Protein AF-0000000079913512 (afdb_homodimer)

Structure (mmCIF, N/CA/C/O backbone):
data_AF-0000000079913512-model_v1
#
loop_
_entity.id
_entity.type
_entity.pdbx_description
1 polymer '2Fe-2S ferredoxin-type domain-containing protein'
#
loop_
_atom_site.group_PDB
_atom_site.id
_atom_site.type_symbol
_atom_site.label_atom_id
_atom_site.label_alt_id
_atom_site.label_comp_id
_atom_site.label_asym_id
_atom_site.label_entity_id
_atom_site.label_seq_id
_atom_site.pdbx_PDB_ins_code
_atom_site.Cartn_x
_atom_site.Cartn_y
_atom_site.Cartn_z
_atom_site.occupancy
_atom_site.B_iso_or_equiv
_atom_site.auth_seq_id
_atom_site.auth_comp_id
_atom_site.auth_asym_id
_atom_site.auth_atom_id
_atom_site.pdbx_PDB_model_num
ATOM 1 N N . MET A 1 1 ? -8.406 -30.031 -32.188 1 28.81 1 MET A N 1
ATOM 2 C CA . MET A 1 1 ? -7.531 -30.141 -31.016 1 28.81 1 MET A CA 1
ATOM 3 C C . MET A 1 1 ? -7.98 -29.188 -29.906 1 28.81 1 MET A C 1
ATOM 5 O O . MET A 1 1 ? -8.25 -28.016 -30.156 1 28.81 1 MET A O 1
ATOM 9 N N . GLN A 1 2 ? -8.734 -29.469 -28.766 1 32.06 2 GLN A N 1
ATOM 10 C CA . GLN A 1 2 ? -9.141 -28.516 -27.75 1 32.06 2 GLN A CA 1
ATOM 11 C C . GLN A 1 2 ? -7.992 -27.562 -27.406 1 32.06 2 GLN A C 1
ATOM 13 O O . GLN A 1 2 ? -6.82 -27.938 -27.516 1 32.06 2 GLN A O 1
ATOM 18 N N . GLN A 1 3 ? -7.91 -26.297 -27.703 1 36.06 3 GLN A N 1
ATOM 19 C CA . GLN A 1 3 ? -6.727 -25.484 -27.438 1 36.06 3 GLN A CA 1
ATOM 20 C C . GLN A 1 3 ? -6.051 -25.875 -26.141 1 36.06 3 GLN A C 1
ATOM 22 O O . GLN A 1 3 ? -6.727 -26.094 -25.125 1 36.06 3 GLN A O 1
ATOM 27 N N . PRO A 1 4 ? -5.004 -26.625 -25.984 1 42.75 4 PRO A N 1
ATOM 28 C CA . PRO A 1 4 ? -4.531 -27.156 -24.703 1 42.75 4 PRO A CA 1
ATOM 29 C C . PRO A 1 4 ? -4.848 -26.219 -23.531 1 42.75 4 PRO A C 1
ATOM 31 O O . PRO A 1 4 ? -4.477 -25.047 -23.562 1 42.75 4 PRO A O 1
ATOM 34 N N . GLY A 1 5 ? -6.098 -25.781 -23.125 1 44.5 5 GLY A N 1
ATOM 35 C CA . GLY A 1 5 ? -6.617 -24.797 -22.188 1 44.5 5 GLY A CA 1
ATOM 36 C C . GLY A 1 5 ? -5.629 -24.438 -21.094 1 44.5 5 GLY A C 1
ATOM 37 O O . GLY A 1 5 ? -5.367 -25.234 -20.188 1 44.5 5 GLY A O 1
ATOM 38 N N . GLY A 1 6 ? -4.395 -23.969 -21.281 1 55.06 6 GLY A N 1
ATOM 39 C CA . GLY A 1 6 ? -3.205 -23.703 -20.484 1 55.06 6 GLY A CA 1
ATOM 40 C C . GLY A 1 6 ? -3.518 -23.375 -19.031 1 55.06 6 GLY A C 1
ATOM 41 O O . GLY A 1 6 ? -4.613 -22.891 -18.719 1 55.06 6 GLY A O 1
ATOM 42 N N . ASP A 1 7 ? -3.168 -24.25 -17.875 1 79.81 7 ASP A N 1
ATOM 43 C CA . ASP A 1 7 ? -3.621 -24.453 -16.5 1 79.81 7 ASP A CA 1
ATOM 44 C C . ASP A 1 7 ? -3.57 -23.156 -15.703 1 79.81 7 ASP A C 1
ATOM 46 O O . ASP A 1 7 ? -2.572 -22.875 -15.039 1 79.81 7 ASP A O 1
ATOM 50 N N . ASN A 1 8 ? -4.395 -22.172 -16.125 1 94.38 8 ASN A N 1
ATOM 51 C CA . ASN A 1 8 ? -4.543 -21 -15.289 1 94.38 8 ASN A CA 1
ATOM 52 C C . ASN A 1 8 ? -5.16 -21.344 -13.938 1 94.38 8 ASN A C 1
ATOM 54 O O . ASN A 1 8 ? -5.867 -22.344 -13.812 1 94.38 8 ASN A O 1
ATOM 58 N N . VAL A 1 9 ? -4.742 -20.578 -13.031 1 98 9 VAL A N 1
ATOM 59 C CA . VAL A 1 9 ? -5.328 -20.734 -11.695 1 98 9 VAL A CA 1
ATOM 60 C C . VAL A 1 9 ? -6.109 -19.469 -11.336 1 98 9 VAL A C 1
ATOM 62 O O . VAL A 1 9 ? -5.902 -18.406 -11.93 1 98 9 VAL A O 1
ATOM 65 N N . THR A 1 10 ? -7.02 -19.641 -10.453 1 98.62 10 THR A N 1
ATOM 66 C CA . THR A 1 10 ? -7.879 -18.531 -10.039 1 98.62 10 THR A CA 1
ATOM 67 C C . THR A 1 10 ? -7.418 -17.969 -8.703 1 98.62 10 THR A C 1
ATOM 69 O O . THR A 1 10 ? -7.164 -18.719 -7.758 1 98.62 10 THR A O 1
ATOM 72 N N . VAL A 1 11 ? -7.277 -16.672 -8.68 1 98.75 11 VAL A N 1
ATOM 73 C CA . VAL A 1 11 ? -7.004 -15.969 -7.434 1 98.75 11 VAL A CA 1
ATOM 74 C C . VAL A 1 11 ? -8.156 -15.023 -7.105 1 98.75 11 VAL A C 1
ATOM 76 O O . VAL A 1 11 ? -8.477 -14.125 -7.891 1 98.75 11 VAL A O 1
ATOM 79 N N . THR A 1 12 ? -8.812 -15.242 -5.977 1 98.81 12 THR A N 1
ATOM 80 C CA . THR A 1 12 ? -9.867 -14.359 -5.492 1 98.81 12 THR A CA 1
ATOM 81 C C . THR A 1 12 ? -9.312 -13.359 -4.48 1 98.81 12 THR A C 1
ATOM 83 O O . THR A 1 12 ? -8.711 -13.75 -3.477 1 98.81 12 THR A O 1
ATOM 86 N N . VAL A 1 13 ? -9.547 -12.102 -4.789 1 98 13 VAL A N 1
ATOM 87 C CA . VAL A 1 13 ? -9.016 -11.039 -3.949 1 98 13 VAL A CA 1
ATOM 88 C C . VAL A 1 13 ? -10.133 -10.438 -3.102 1 98 13 VAL A C 1
ATOM 90 O O . VAL A 1 13 ? -11.062 -9.828 -3.631 1 98 13 VAL A O 1
ATOM 93 N N . GLN A 1 14 ? -9.984 -10.602 -1.857 1 95.44 14 GLN A N 1
ATOM 94 C CA . GLN A 1 14 ? -10.906 -10.047 -0.875 1 95.44 14 GLN A CA 1
ATOM 95 C C . GLN A 1 14 ? -10.398 -8.719 -0.33 1 95.44 14 GLN A C 1
ATOM 97 O O . GLN A 1 14 ? -9.188 -8.469 -0.325 1 95.44 14 GLN A O 1
ATOM 102 N N . PRO A 1 15 ? -11.273 -7.762 0.074 1 92.75 15 PRO A N 1
ATOM 103 C CA . PRO A 1 15 ? -12.695 -7.988 0.344 1 92.75 15 PRO A CA 1
ATOM 104 C C . PRO A 1 15 ? -13.578 -7.719 -0.874 1 92.75 15 PRO A C 1
ATOM 106 O O . PRO A 1 15 ? -14.766 -8.031 -0.856 1 92.75 15 PRO A O 1
ATOM 109 N N . LYS A 1 16 ? -13.047 -7.262 -1.978 1 95.06 16 LYS A N 1
ATOM 110 C CA . LYS A 1 16 ? -13.891 -6.793 -3.07 1 95.06 16 LYS A CA 1
ATOM 111 C C . LYS A 1 16 ? -14.344 -7.953 -3.951 1 95.06 16 LYS A C 1
ATOM 113 O O . LYS A 1 16 ? -15.164 -7.77 -4.855 1 95.06 16 LYS A O 1
ATOM 118 N N . GLY A 1 17 ? -13.773 -9.086 -3.758 1 97.81 17 GLY A N 1
ATOM 119 C CA . GLY A 1 17 ? -14.18 -10.258 -4.516 1 97.81 17 GLY A CA 1
ATOM 120 C C . GLY A 1 17 ? -13.703 -10.234 -5.953 1 97.81 17 GLY A C 1
ATOM 121 O O . GLY A 1 17 ? -14.359 -10.781 -6.84 1 97.81 17 GLY A O 1
ATOM 122 N N . ILE A 1 18 ? -12.617 -9.586 -6.203 1 98.19 18 ILE A N 1
ATOM 123 C CA . ILE A 1 18 ? -12.047 -9.523 -7.543 1 98.19 18 ILE A CA 1
ATOM 124 C C . ILE A 1 18 ? -11.414 -10.875 -7.895 1 98.19 18 ILE A C 1
ATOM 126 O O . ILE A 1 18 ? -10.711 -11.469 -7.078 1 98.19 18 ILE A O 1
ATOM 130 N N . VAL A 1 19 ? -11.711 -11.352 -9.109 1 98.62 19 VAL A N 1
ATOM 131 C CA . VAL A 1 19 ? -11.188 -12.641 -9.555 1 98.62 19 VAL A CA 1
ATOM 132 C C . VAL A 1 19 ? -10.164 -12.43 -10.664 1 98.62 19 VAL A C 1
ATOM 134 O O . VAL A 1 19 ? -10.438 -11.719 -11.633 1 98.62 19 VAL A O 1
ATOM 137 N N . LEU A 1 20 ? -9.039 -13.039 -10.484 1 98.62 20 LEU A N 1
ATOM 138 C CA . LEU A 1 20 ? -7.961 -12.984 -11.461 1 98.62 20 LEU A CA 1
ATOM 139 C C . LEU A 1 20 ? -7.691 -14.359 -12.055 1 98.62 20 LEU A C 1
ATOM 141 O O . LEU A 1 20 ? -7.719 -15.367 -11.344 1 98.62 20 LEU A O 1
ATOM 145 N N . ASP A 1 21 ? -7.465 -14.375 -13.328 1 98.5 21 ASP A N 1
ATOM 146 C CA . ASP A 1 21 ? -6.91 -15.531 -14.023 1 98.5 21 ASP A CA 1
ATOM 147 C C . ASP A 1 21 ? -5.395 -15.406 -14.164 1 98.5 21 ASP A C 1
ATOM 149 O O . ASP A 1 21 ? -4.898 -14.477 -14.797 1 98.5 21 ASP A O 1
ATOM 153 N N . VAL A 1 22 ? -4.73 -16.375 -13.531 1 98.44 22 VAL A N 1
ATOM 154 C CA . VAL A 1 22 ? -3.277 -16.281 -13.484 1 98.44 22 VAL A CA 1
ATOM 155 C C . VAL A 1 22 ? -2.658 -17.438 -14.258 1 98.44 22 VAL A C 1
ATOM 157 O O . VAL A 1 22 ? -2.928 -18.609 -13.961 1 98.44 22 VAL A O 1
ATOM 160 N N . ALA A 1 23 ? -1.833 -17.156 -15.281 1 97.75 23 ALA A N 1
ATOM 161 C CA . ALA A 1 23 ? -1.157 -18.188 -16.062 1 97.75 23 ALA A CA 1
ATOM 162 C C . ALA A 1 23 ? -0.016 -18.828 -15.273 1 97.75 23 ALA A C 1
ATOM 164 O O . ALA A 1 23 ? 0.543 -18.203 -14.375 1 97.75 23 ALA A O 1
ATOM 165 N N . ARG A 1 24 ? 0.284 -20.047 -15.57 1 94.88 24 ARG A N 1
ATOM 166 C CA . ARG A 1 24 ? 1.433 -20.688 -14.945 1 94.88 24 ARG A CA 1
ATOM 167 C C . ARG A 1 24 ? 2.693 -19.844 -15.109 1 94.88 24 ARG A C 1
ATOM 169 O O . ARG A 1 24 ? 2.977 -19.359 -16.203 1 94.88 24 ARG A O 1
ATOM 176 N N . GLY A 1 25 ? 3.404 -19.609 -14.008 1 95.94 25 GLY A N 1
ATOM 177 C CA . GLY A 1 25 ? 4.641 -18.844 -14.055 1 95.94 25 GLY A CA 1
ATOM 178 C C . GLY A 1 25 ? 4.43 -17.359 -13.852 1 95.94 25 GLY A C 1
ATOM 179 O O . GLY A 1 25 ? 5.375 -16.625 -13.555 1 95.94 25 GLY A O 1
ATOM 180 N N . GLN A 1 26 ? 3.23 -16.859 -14.039 1 97.5 26 GLN A N 1
ATOM 181 C CA . GLN A 1 26 ? 2.865 -15.461 -13.875 1 97.5 26 GLN A CA 1
ATOM 182 C C . GLN A 1 26 ? 2.658 -15.109 -12.406 1 97.5 26 GLN A C 1
ATOM 184 O O . GLN A 1 26 ? 2.125 -15.922 -11.641 1 97.5 26 GLN A O 1
ATOM 189 N N . SER A 1 27 ? 3.107 -13.922 -11.977 1 98.62 27 SER A N 1
ATOM 190 C CA . SER A 1 27 ? 2.814 -13.5 -10.609 1 98.62 27 SER A CA 1
ATOM 191 C C . SER A 1 27 ? 1.388 -12.977 -10.492 1 98.62 27 SER A C 1
ATOM 193 O O . SER A 1 27 ? 0.767 -12.609 -11.492 1 98.62 27 SER A O 1
ATOM 195 N N . VAL A 1 28 ? 0.932 -12.945 -9.297 1 98.81 28 VAL A N 1
ATOM 196 C CA . VAL A 1 28 ? -0.393 -12.398 -9.023 1 98.81 28 VAL A CA 1
ATOM 197 C C . VAL A 1 28 ? -0.458 -10.945 -9.5 1 98.81 28 VAL A C 1
ATOM 199 O O . VAL A 1 28 ? -1.436 -10.531 -10.125 1 98.81 28 VAL A O 1
ATOM 202 N N . TYR A 1 29 ? 0.606 -10.18 -9.273 1 98.81 29 TYR A N 1
ATOM 203 C CA . TYR A 1 29 ? 0.649 -8.773 -9.672 1 98.81 29 TYR A CA 1
ATOM 204 C C . TYR A 1 29 ? 0.603 -8.641 -11.195 1 98.81 29 TYR A C 1
ATOM 206 O O . TYR A 1 29 ? -0.161 -7.836 -11.727 1 98.81 29 TYR A O 1
ATOM 214 N N . GLU A 1 30 ? 1.396 -9.422 -11.914 1 98.5 30 GLU A N 1
ATOM 215 C CA . GLU A 1 30 ? 1.407 -9.375 -13.367 1 98.5 30 GLU A CA 1
ATOM 216 C C . GLU A 1 30 ? 0.022 -9.664 -13.945 1 98.5 30 GLU A C 1
ATOM 218 O O . GLU A 1 30 ? -0.413 -9.008 -14.891 1 98.5 30 GLU A O 1
ATOM 223 N N . ALA A 1 31 ? -0.616 -10.641 -13.391 1 98.56 31 ALA A N 1
ATOM 224 C CA . ALA A 1 31 ? -1.968 -10.977 -13.828 1 98.56 31 ALA A CA 1
ATOM 225 C C . ALA A 1 31 ? -2.924 -9.805 -13.602 1 98.56 31 ALA A C 1
ATOM 227 O O . ALA A 1 31 ? -3.752 -9.5 -14.469 1 98.56 31 ALA A O 1
ATOM 228 N N . ALA A 1 32 ? -2.812 -9.172 -12.422 1 98.62 32 ALA A N 1
ATOM 229 C CA . ALA A 1 32 ? -3.656 -8.016 -12.125 1 98.62 32 ALA A CA 1
ATOM 230 C C . ALA A 1 32 ? -3.475 -6.922 -13.172 1 98.62 32 ALA A C 1
ATOM 232 O O . ALA A 1 32 ? -4.453 -6.402 -13.719 1 98.62 32 ALA A O 1
ATOM 233 N N . VAL A 1 33 ? -2.254 -6.633 -13.469 1 97.88 33 VAL A N 1
ATOM 234 C CA . VAL A 1 33 ? -1.94 -5.582 -14.438 1 97.88 33 VAL A CA 1
ATOM 235 C C . VAL A 1 33 ? -2.525 -5.941 -15.797 1 97.88 33 VAL A C 1
ATOM 237 O O . VAL A 1 33 ? -3.184 -5.113 -16.438 1 97.88 33 VAL A O 1
ATOM 240 N N . GLU A 1 34 ? -2.365 -7.141 -16.203 1 97.62 34 GLU A N 1
ATOM 241 C CA . GLU A 1 34 ? -2.836 -7.598 -17.516 1 97.62 34 GLU A CA 1
ATOM 242 C C . GLU A 1 34 ? -4.359 -7.547 -17.594 1 97.62 34 GLU A C 1
ATOM 244 O O . GLU A 1 34 ? -4.918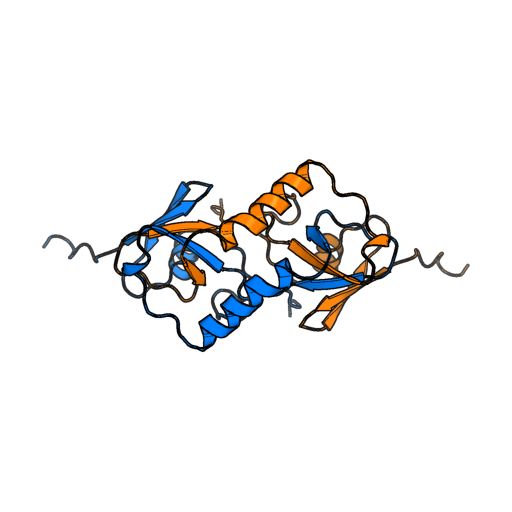 -7.398 -18.688 1 97.62 34 GLU A O 1
ATOM 249 N N . GLN A 1 35 ? -4.973 -7.676 -16.5 1 98.06 35 GLN A N 1
ATOM 250 C CA . GLN A 1 35 ? -6.43 -7.75 -16.484 1 98.06 35 GLN A CA 1
ATOM 251 C C . GLN A 1 35 ? -7.043 -6.438 -16.016 1 98.06 35 GLN A C 1
ATOM 253 O O . GLN A 1 35 ? -8.203 -6.41 -15.586 1 98.06 35 GLN A O 1
ATOM 258 N N . SER A 1 36 ? -6.309 -5.375 -15.961 1 97.81 36 SER A N 1
ATOM 259 C CA . SER A 1 36 ? -6.754 -4.02 -15.656 1 97.81 36 SER A CA 1
ATOM 260 C C . SER A 1 36 ? -7.254 -3.918 -14.219 1 97.81 36 SER A C 1
ATOM 262 O O . SER A 1 36 ? -8.312 -3.336 -13.961 1 97.81 36 SER A O 1
ATOM 264 N N . VAL A 1 37 ? -6.574 -4.555 -13.344 1 98.19 37 VAL A N 1
ATOM 265 C CA . VAL A 1 37 ? -6.785 -4.449 -11.906 1 98.19 37 VAL A CA 1
ATOM 266 C C . VAL A 1 37 ? -5.617 -3.709 -11.266 1 98.19 37 VAL A C 1
ATOM 268 O O . VAL A 1 37 ? -4.457 -4.102 -11.43 1 98.19 37 VAL A O 1
ATOM 271 N N . ARG A 1 38 ? -5.918 -2.58 -10.57 1 97.12 38 ARG A N 1
ATOM 272 C CA . ARG A 1 38 ? -4.891 -1.789 -9.906 1 97.12 38 ARG A CA 1
ATOM 273 C C . ARG A 1 38 ? -4.551 -2.371 -8.539 1 97.12 38 ARG A C 1
ATOM 275 O O . ARG A 1 38 ? -5.445 -2.664 -7.742 1 97.12 38 ARG A O 1
ATOM 282 N N . TRP A 1 39 ? -3.346 -2.633 -8.336 1 97.25 39 TRP A N 1
ATOM 283 C CA . TRP A 1 39 ? -2.77 -3.084 -7.07 1 97.25 39 TRP A CA 1
ATOM 284 C C . TRP A 1 39 ? -1.912 -1.992 -6.441 1 97.25 39 TRP A C 1
ATOM 286 O O . TRP A 1 39 ? -1.175 -1.292 -7.141 1 97.25 39 TRP A O 1
ATOM 296 N N . PRO A 1 40 ? -2.105 -1.61 -5.203 1 95.88 40 PRO A N 1
ATOM 297 C CA . PRO A 1 40 ? -1.272 -0.562 -4.609 1 95.88 40 PRO A CA 1
ATOM 298 C C . PRO A 1 40 ? 0.218 -0.89 -4.668 1 95.88 40 PRO A C 1
ATOM 300 O O . PRO A 1 40 ? 0.677 -1.816 -3.994 1 95.88 40 PRO A O 1
ATOM 303 N N . THR A 1 41 ? 0.961 -0.214 -5.523 1 95.44 41 THR A N 1
ATOM 304 C CA . THR A 1 41 ? 2.404 -0.342 -5.691 1 95.44 41 THR A CA 1
ATOM 305 C C . THR A 1 41 ? 3.008 0.964 -6.203 1 95.44 41 THR A C 1
ATOM 307 O O . THR A 1 41 ? 2.289 1.834 -6.695 1 95.44 41 THR A O 1
ATOM 310 N N . THR A 1 42 ? 4.293 1.098 -5.934 1 95.88 42 THR A N 1
ATOM 311 C CA . THR A 1 42 ? 5.008 2.213 -6.547 1 95.88 42 THR A CA 1
ATOM 312 C C . THR A 1 42 ? 6.199 1.711 -7.359 1 95.88 42 THR A C 1
ATOM 314 O O . THR A 1 42 ? 6.781 2.463 -8.141 1 95.88 42 THR A O 1
ATOM 317 N N . CYS A 1 43 ? 6.512 0.407 -7.344 1 95.56 43 CYS A N 1
ATOM 318 C CA . CYS A 1 43 ? 7.695 -0.095 -8.031 1 95.56 43 CYS A CA 1
ATOM 319 C C . CYS A 1 43 ? 7.309 -0.871 -9.289 1 95.56 43 CYS A C 1
ATOM 321 O O . CYS A 1 43 ? 8.18 -1.319 -10.039 1 95.56 43 CYS A O 1
ATOM 323 N N . GLU A 1 44 ? 6.023 -1.135 -9.422 1 93.94 44 GLU A N 1
ATOM 324 C CA . GLU A 1 44 ? 5.465 -1.783 -10.609 1 93.94 44 GLU A CA 1
ATOM 325 C C . GLU A 1 44 ? 5.988 -3.209 -10.75 1 93.94 44 GLU A C 1
ATOM 327 O O . GLU A 1 44 ? 6.375 -3.627 -11.844 1 93.94 44 GLU A O 1
ATOM 332 N N . GLY A 1 45 ? 6.152 -3.859 -9.648 1 95.06 45 GLY A N 1
ATOM 333 C CA . GLY A 1 45 ? 6.43 -5.285 -9.664 1 95.06 45 GLY A CA 1
ATOM 334 C C . GLY A 1 45 ? 7.91 -5.605 -9.531 1 95.06 45 GLY A C 1
ATOM 335 O O . GLY A 1 45 ? 8.312 -6.762 -9.68 1 95.06 45 GLY A O 1
ATOM 336 N N . MET A 1 46 ? 8.727 -4.645 -9.211 1 94.06 46 MET A N 1
ATOM 337 C CA . MET A 1 46 ? 10.172 -4.848 -9.141 1 94.06 46 MET A CA 1
ATOM 338 C C . MET A 1 46 ? 10.57 -5.441 -7.797 1 94.06 46 MET A C 1
ATOM 340 O O . MET A 1 46 ? 11.742 -5.77 -7.582 1 94.06 46 MET A O 1
ATOM 344 N N . GLY A 1 47 ? 9.648 -5.535 -6.863 1 93.88 47 GLY A N 1
ATOM 345 C CA . GLY A 1 47 ? 9.906 -6.195 -5.594 1 93.88 47 GLY A CA 1
ATOM 346 C C . GLY A 1 47 ? 10.594 -5.297 -4.582 1 93.88 47 GLY A C 1
ATOM 347 O O . GLY A 1 47 ? 11.133 -5.777 -3.586 1 93.88 47 GLY A O 1
ATOM 348 N N . THR A 1 48 ? 10.516 -3.945 -4.773 1 92.44 48 THR A N 1
ATOM 349 C CA . THR A 1 48 ? 11.32 -3.068 -3.932 1 92.44 48 THR A CA 1
ATOM 350 C C . THR A 1 48 ? 10.43 -2.229 -3.018 1 92.44 48 THR A C 1
ATOM 352 O O . THR A 1 48 ? 10.891 -1.728 -1.988 1 92.44 48 THR A O 1
ATOM 355 N N . CYS A 1 49 ? 9.156 -2.025 -3.32 1 94 49 CYS A N 1
ATOM 356 C CA . CYS A 1 49 ? 8.336 -1.131 -2.516 1 94 49 CYS A CA 1
ATOM 357 C C . CYS A 1 49 ? 7.633 -1.893 -1.396 1 94 49 CYS A C 1
ATOM 359 O O . CYS A 1 49 ? 7.223 -1.299 -0.4 1 94 49 CYS A O 1
ATOM 361 N N . HIS A 1 50 ? 7.316 -3.207 -1.584 1 91.75 50 HIS A N 1
ATOM 362 C CA . HIS A 1 50 ? 6.734 -4.141 -0.625 1 91.75 50 HIS A CA 1
ATOM 363 C C . HIS A 1 50 ? 5.285 -3.777 -0.313 1 91.75 50 HIS A C 1
ATOM 365 O O . HIS A 1 50 ? 4.73 -4.23 0.69 1 91.75 50 HIS A O 1
ATOM 371 N N . MET A 1 51 ? 4.676 -2.996 -1.2 1 93 51 MET A N 1
ATOM 372 C CA . MET A 1 51 ? 3.324 -2.52 -0.917 1 93 51 MET A CA 1
ATOM 373 C C . MET A 1 51 ? 2.283 -3.393 -1.607 1 93 51 MET A C 1
ATOM 375 O O . MET A 1 51 ? 1.084 -3.252 -1.356 1 93 51 MET A O 1
ATOM 379 N N . CYS A 1 52 ? 2.736 -4.348 -2.354 1 95.69 52 CYS A N 1
ATOM 380 C CA . CYS A 1 52 ? 1.805 -5.27 -2.994 1 95.69 52 CYS A CA 1
ATOM 381 C C . CYS A 1 52 ? 1.501 -6.453 -2.088 1 95.69 52 CYS A C 1
ATOM 383 O O . CYS A 1 52 ? 0.952 -7.461 -2.539 1 95.69 52 CYS A O 1
ATOM 385 N N . PHE A 1 53 ? 1.889 -6.316 -0.814 1 93.62 53 PHE A N 1
ATOM 386 C CA . PHE A 1 53 ? 1.678 -7.43 0.104 1 93.62 53 PHE A CA 1
ATOM 387 C C . PHE A 1 53 ? 0.21 -7.84 0.131 1 93.62 53 PHE A C 1
ATOM 389 O O . PHE A 1 53 ? -0.675 -7.008 -0.089 1 93.62 53 PHE A O 1
ATOM 396 N N . MET A 1 54 ? 0.01 -9.117 0.381 1 94.62 54 MET A N 1
ATOM 397 C CA . MET A 1 54 ? -1.312 -9.711 0.549 1 94.62 54 MET A CA 1
ATOM 398 C C . MET A 1 54 ? -1.268 -10.859 1.547 1 94.62 54 MET A C 1
ATOM 400 O O . MET A 1 54 ? -0.199 -11.414 1.818 1 94.62 54 MET A O 1
ATOM 404 N N . SER A 1 55 ? -2.393 -11.141 2.111 1 94.94 55 SER A N 1
ATOM 405 C CA . SER A 1 55 ? -2.545 -12.297 2.984 1 94.94 55 SER A CA 1
ATOM 406 C C . SER A 1 55 ? -3.258 -13.438 2.266 1 94.94 55 SER A C 1
ATOM 408 O O . SER A 1 55 ? -4.418 -13.305 1.875 1 94.94 55 SER A O 1
ATOM 410 N N . VAL A 1 56 ? -2.541 -14.562 2.107 1 97.19 56 VAL A N 1
ATOM 411 C CA . VAL A 1 56 ? -3.143 -15.75 1.501 1 97.19 56 VAL A CA 1
ATOM 412 C C . VAL A 1 56 ? -3.906 -16.531 2.559 1 97.19 56 VAL A C 1
ATOM 414 O O . VAL A 1 56 ? -3.305 -17.125 3.463 1 97.19 56 VAL A O 1
ATOM 417 N N . ILE A 1 57 ? -5.211 -16.578 2.41 1 96.88 57 ILE A N 1
ATOM 418 C CA . ILE A 1 57 ? -6.016 -17.188 3.465 1 96.88 57 ILE A CA 1
ATOM 419 C C . ILE A 1 57 ? -6.473 -18.578 3.029 1 96.88 57 ILE A C 1
ATOM 421 O O . ILE A 1 57 ? -6.902 -19.375 3.857 1 96.88 57 ILE A O 1
ATOM 425 N N . GLU A 1 58 ? -6.469 -18.906 1.741 1 97.69 58 GLU A N 1
ATOM 426 C CA . GLU A 1 58 ? -6.676 -20.25 1.198 1 97.69 58 GLU A CA 1
ATOM 427 C C . GLU A 1 58 ? -5.691 -20.547 0.069 1 97.69 58 GLU A C 1
ATOM 429 O O . GLU A 1 58 ? -5.418 -19.672 -0.764 1 97.69 58 GLU A O 1
ATOM 434 N N . GLY A 1 59 ? -5.062 -21.719 0.064 1 98 59 GLY A N 1
ATOM 435 C CA . GLY A 1 59 ? -4.273 -22.188 -1.063 1 98 59 GLY A CA 1
ATOM 436 C C . GLY A 1 59 ? -2.795 -21.875 -0.931 1 98 59 GLY A C 1
ATOM 437 O O . GLY A 1 59 ? -2.064 -21.859 -1.924 1 98 59 GLY A O 1
ATOM 438 N N . ALA A 1 60 ? -2.342 -21.516 0.278 1 97.06 60 ALA A N 1
ATOM 439 C CA . ALA A 1 60 ? -0.943 -21.156 0.492 1 97.06 60 ALA A CA 1
ATOM 440 C C . ALA A 1 60 ? -0.012 -22.281 0.031 1 97.06 60 ALA A C 1
ATOM 442 O O . ALA A 1 60 ? 1.131 -22.016 -0.356 1 97.06 60 ALA A O 1
ATOM 443 N N . GLU A 1 61 ? -0.509 -23.531 0.048 1 97.38 61 GLU A N 1
ATOM 444 C CA . GLU A 1 61 ? 0.288 -24.688 -0.369 1 97.38 61 GLU A CA 1
ATOM 445 C C . GLU A 1 61 ? 0.562 -24.656 -1.87 1 97.38 61 GLU A C 1
ATOM 447 O O . GLU A 1 61 ? 1.419 -25.375 -2.367 1 97.38 61 GLU A O 1
ATOM 452 N N . HIS A 1 62 ? -0.118 -23.781 -2.654 1 97.88 62 HIS A N 1
ATOM 453 C CA . HIS A 1 62 ? 0.008 -23.719 -4.105 1 97.88 62 HIS A CA 1
ATOM 454 C C . HIS A 1 62 ? 1.03 -22.672 -4.523 1 97.88 62 HIS A C 1
ATOM 456 O O . HIS A 1 62 ? 1.243 -22.453 -5.719 1 97.88 62 HIS A O 1
ATOM 462 N N . LEU A 1 63 ? 1.726 -22.062 -3.549 1 97.62 63 LEU A N 1
ATOM 463 C CA . LEU A 1 63 ? 2.629 -20.953 -3.854 1 97.62 63 LEU A CA 1
ATOM 464 C C . LEU A 1 63 ? 4.066 -21.453 -3.977 1 97.62 63 LEU A C 1
ATOM 466 O O . LEU A 1 63 ? 4.449 -22.438 -3.336 1 97.62 63 LEU A O 1
ATOM 470 N N . ASN A 1 64 ? 4.797 -20.734 -4.836 1 97.75 64 ASN A N 1
ATOM 471 C CA . ASN A 1 64 ? 6.246 -20.891 -4.824 1 97.75 64 ASN A CA 1
ATOM 472 C C . ASN A 1 64 ? 6.844 -20.484 -3.48 1 97.75 64 ASN A C 1
ATOM 474 O O . ASN A 1 64 ? 6.191 -19.812 -2.686 1 97.75 64 ASN A O 1
ATOM 478 N N . SER A 1 65 ? 8.07 -20.891 -3.225 1 97 65 SER A N 1
ATOM 479 C CA . SER A 1 65 ? 8.75 -20.594 -1.971 1 97 65 SER A CA 1
ATOM 480 C C . SER A 1 65 ? 9.07 -19.109 -1.862 1 97 65 SER A C 1
ATOM 482 O O . SER A 1 65 ? 9.266 -18.422 -2.877 1 97 65 SER A O 1
ATOM 484 N N . VAL A 1 66 ? 9.125 -18.656 -0.608 1 96.31 66 VAL A N 1
ATOM 485 C CA . VAL A 1 66 ? 9.562 -17.281 -0.344 1 96.31 66 VAL A CA 1
ATOM 486 C C . VAL A 1 66 ? 11.07 -17.172 -0.531 1 96.31 66 VAL A C 1
ATOM 488 O O . VAL A 1 66 ? 11.836 -17.844 0.157 1 96.31 66 VAL A O 1
ATOM 491 N N . GLU A 1 67 ? 11.492 -16.344 -1.467 1 96.12 67 GLU A N 1
ATOM 492 C CA . GLU A 1 67 ? 12.914 -16.094 -1.668 1 96.12 67 GLU A CA 1
ATOM 493 C C . GLU A 1 67 ? 13.453 -15.117 -0.63 1 96.12 67 GLU A C 1
ATOM 495 O O . GLU A 1 67 ? 12.688 -14.359 -0.027 1 96.12 67 GLU A O 1
ATOM 500 N N . PRO A 1 68 ? 14.805 -15.078 -0.358 1 94.88 68 PRO A N 1
ATOM 501 C CA . PRO A 1 68 ? 15.391 -14.219 0.672 1 94.88 68 PRO A CA 1
ATOM 502 C C . PRO A 1 68 ? 15.055 -12.742 0.475 1 94.88 68 PRO A C 1
ATOM 504 O O . PRO A 1 68 ? 14.766 -12.039 1.444 1 94.88 68 PRO A O 1
ATOM 507 N N . PHE A 1 69 ? 15.07 -12.305 -0.735 1 93.5 69 PHE A N 1
ATOM 508 C CA . PHE A 1 69 ? 14.758 -10.914 -1.038 1 93.5 69 PHE A CA 1
ATOM 509 C C . PHE A 1 69 ? 13.328 -10.586 -0.624 1 93.5 69 PHE A C 1
ATOM 511 O O . PHE A 1 69 ? 13.086 -9.547 -0.004 1 93.5 69 PHE A O 1
ATOM 518 N N . GLU A 1 70 ? 12.375 -11.43 -0.908 1 95.19 70 GLU A N 1
ATOM 519 C CA . GLU A 1 70 ? 10.992 -11.234 -0.494 1 95.19 70 GLU A CA 1
ATOM 520 C C . GLU A 1 70 ? 10.859 -11.289 1.025 1 95.19 70 GLU A C 1
ATOM 522 O O . GLU A 1 70 ? 10.125 -10.492 1.616 1 95.19 70 GLU A O 1
ATOM 527 N N . ALA A 1 71 ? 11.586 -12.203 1.694 1 93.69 71 ALA A N 1
ATOM 528 C CA . ALA A 1 71 ? 11.523 -12.352 3.146 1 93.69 71 ALA A CA 1
ATOM 529 C C . ALA A 1 71 ? 11.898 -11.047 3.848 1 93.69 71 ALA A C 1
ATOM 531 O O . ALA A 1 71 ? 11.234 -10.641 4.809 1 93.69 71 ALA A O 1
ATOM 532 N N . GLU A 1 72 ? 12.93 -10.445 3.359 1 88.81 72 GLU A N 1
ATOM 533 C CA . GLU A 1 72 ? 13.359 -9.164 3.92 1 88.81 72 GLU A CA 1
ATOM 534 C C . GLU A 1 72 ? 12.266 -8.109 3.775 1 88.81 72 GLU A C 1
ATOM 536 O O . GLU A 1 72 ? 11.992 -7.359 4.715 1 88.81 72 GLU A O 1
ATOM 541 N N . GLY A 1 73 ? 11.633 -8.047 2.646 1 88 73 GLY A N 1
ATOM 542 C CA . GLY A 1 73 ? 10.539 -7.113 2.4 1 88 73 GLY A CA 1
ATOM 543 C C . GLY A 1 73 ? 9.336 -7.352 3.289 1 88 73 GLY A C 1
ATOM 544 O O . GLY A 1 73 ? 8.742 -6.406 3.805 1 88 73 GLY A O 1
ATOM 545 N N . LEU A 1 74 ? 9.008 -8.609 3.51 1 89 74 LEU A N 1
ATOM 546 C CA . LEU A 1 74 ? 7.848 -8.961 4.324 1 89 74 LEU A CA 1
ATOM 547 C C . LEU A 1 74 ? 8.07 -8.57 5.781 1 89 74 LEU A C 1
ATOM 549 O O . LEU A 1 74 ? 7.129 -8.141 6.461 1 89 74 LEU A O 1
ATOM 553 N N . GLU A 1 75 ? 9.297 -8.664 6.27 1 86.12 75 GLU A N 1
ATOM 554 C CA . GLU A 1 75 ? 9.633 -8.234 7.625 1 86.12 75 GLU A CA 1
ATOM 555 C C . GLU A 1 75 ? 9.422 -6.734 7.797 1 86.12 75 GLU A C 1
ATOM 557 O O . GLU A 1 75 ? 8.953 -6.285 8.844 1 86.12 75 GLU A O 1
ATOM 562 N N . ALA A 1 76 ? 9.727 -6.055 6.789 1 81.69 76 ALA A N 1
ATOM 563 C CA . ALA A 1 76 ? 9.609 -4.598 6.828 1 81.69 76 ALA A CA 1
ATOM 564 C C . ALA A 1 76 ? 8.148 -4.16 6.852 1 81.69 76 ALA A C 1
ATOM 566 O O . ALA A 1 76 ? 7.812 -3.135 7.445 1 81.69 76 ALA A O 1
ATOM 567 N N . VAL A 1 77 ? 7.254 -4.828 6.195 1 80.12 77 VAL A N 1
ATOM 568 C CA . VAL A 1 77 ? 5.824 -4.539 6.172 1 80.12 77 VAL A CA 1
ATOM 569 C C . VAL A 1 77 ? 5.246 -4.695 7.574 1 80.12 77 VAL A C 1
ATOM 571 O O . VAL A 1 77 ? 4.441 -3.867 8.016 1 80.12 77 VAL A O 1
ATOM 574 N N . LEU A 1 78 ? 5.664 -5.594 8.352 1 74.06 78 LEU A N 1
ATOM 575 C CA . LEU A 1 78 ? 5.156 -5.918 9.68 1 74.06 78 LEU A CA 1
ATOM 576 C C . LEU A 1 78 ? 5.645 -4.906 10.711 1 74.06 78 LEU A C 1
ATOM 578 O O . LEU A 1 78 ? 4.906 -4.539 11.625 1 74.06 78 LEU A O 1
ATOM 582 N N . ASP A 1 79 ? 6.746 -4.305 10.586 1 70.94 79 ASP A N 1
ATOM 583 C CA . ASP A 1 79 ? 7.383 -3.451 11.578 1 70.94 79 ASP A CA 1
ATOM 584 C C . ASP A 1 79 ? 6.715 -2.08 11.641 1 70.94 79 ASP A C 1
ATOM 586 O O . ASP A 1 79 ? 6.379 -1.594 12.719 1 70.94 79 ASP A O 1
ATOM 590 N N . PRO A 1 80 ? 6.512 -1.415 10.57 1 61.97 80 PRO A N 1
ATOM 591 C CA . PRO A 1 80 ? 5.988 -0.049 10.625 1 61.97 80 PRO A CA 1
ATOM 592 C C . PRO A 1 80 ? 4.629 0.033 11.32 1 61.97 80 PRO A C 1
ATOM 594 O O . PRO A 1 80 ? 4.312 1.047 11.945 1 61.97 80 PRO A O 1
ATOM 597 N N . VAL A 1 81 ? 3.92 -1.053 11.234 1 64.12 81 VAL A N 1
ATOM 598 C CA . VAL A 1 81 ? 2.58 -1.04 11.812 1 64.12 81 VAL A CA 1
ATOM 599 C C . VAL A 1 81 ? 2.676 -1.07 13.336 1 64.12 81 VAL A C 1
ATOM 601 O O . VAL A 1 81 ? 1.796 -0.557 14.031 1 64.12 81 VAL A O 1
ATOM 604 N N . ASN A 1 82 ? 3.908 -1.357 13.664 1 68.81 82 ASN A N 1
ATOM 605 C CA . ASN A 1 82 ? 4 -1.56 15.109 1 68.81 82 ASN A CA 1
ATOM 606 C C . ASN A 1 82 ? 4.668 -0.374 15.797 1 68.81 82 ASN A C 1
ATOM 608 O O . ASN A 1 82 ? 4.641 -0.269 17.031 1 68.81 82 ASN A O 1
ATOM 612 N N . GLU A 1 83 ? 5.148 0.504 15 1 80 83 GLU A N 1
ATOM 613 C CA . GLU A 1 83 ? 5.855 1.617 15.625 1 80 83 GLU A CA 1
ATOM 614 C C . GLU A 1 83 ? 5.121 2.936 15.391 1 80 83 GLU A C 1
ATOM 616 O O . GLU A 1 83 ? 4.609 3.184 14.297 1 80 83 GLU A O 1
ATOM 621 N N . GLY A 1 84 ? 4.848 3.637 16.469 1 90.94 84 GLY A N 1
ATOM 622 C CA . GLY A 1 84 ? 4.316 4.984 16.328 1 90.94 84 GLY A CA 1
ATOM 623 C C . GLY A 1 84 ? 2.803 5.02 16.203 1 90.94 84 GLY A C 1
ATOM 624 O O . GLY A 1 84 ? 2.125 4.039 16.531 1 90.94 84 GLY A O 1
ATOM 625 N N . THR A 1 85 ? 2.293 6.188 15.852 1 93.38 85 THR A N 1
ATOM 626 C CA . THR A 1 85 ? 0.864 6.406 15.648 1 93.38 85 THR A CA 1
ATOM 627 C C . THR A 1 85 ? 0.484 6.176 14.188 1 93.38 85 THR A C 1
ATOM 629 O O . THR A 1 85 ? 1.031 6.816 13.289 1 93.38 85 THR A O 1
ATOM 632 N N . LEU A 1 86 ? -0.478 5.238 14.023 1 93.44 86 LEU A N 1
ATOM 633 C CA . LEU A 1 86 ? -0.916 4.918 12.672 1 93.44 86 LEU A CA 1
ATOM 634 C C . LEU A 1 86 ? -1.911 5.953 12.156 1 93.44 86 LEU A C 1
ATOM 636 O O . LEU A 1 86 ? -2.857 6.312 12.867 1 93.44 86 LEU A O 1
ATOM 640 N N . ARG A 1 87 ? -1.688 6.535 10.961 1 95.69 87 ARG A N 1
ATOM 641 C CA . ARG A 1 87 ? -2.555 7.496 10.289 1 95.69 87 ARG A CA 1
ATOM 642 C C . ARG A 1 87 ? -2.617 7.227 8.789 1 95.69 87 ARG A C 1
ATOM 644 O O . ARG A 1 87 ? -1.737 6.562 8.234 1 95.69 87 ARG A O 1
ATOM 651 N N . LEU A 1 88 ? -3.666 7.648 8.188 1 96.75 88 LEU A N 1
ATOM 652 C CA . LEU A 1 88 ? -3.711 7.73 6.734 1 96.75 88 LEU A CA 1
ATOM 653 C C . LEU A 1 88 ? -3.148 9.062 6.246 1 96.75 88 LEU A C 1
ATOM 655 O O . LEU A 1 88 ? -3.566 10.125 6.715 1 96.75 88 LEU A O 1
ATOM 659 N N . ALA A 1 89 ? -2.223 8.977 5.344 1 98.25 89 ALA A N 1
ATOM 660 C CA . ALA A 1 89 ? -1.576 10.188 4.832 1 98.25 89 ALA A CA 1
ATOM 661 C C . ALA A 1 89 ? -2.6 11.141 4.227 1 98.25 89 ALA A C 1
ATOM 663 O O . ALA A 1 89 ? -2.438 12.359 4.301 1 98.25 89 ALA A O 1
ATOM 664 N N . CYS A 1 90 ? -3.701 10.656 3.66 1 98.56 90 CYS A N 1
ATOM 665 C CA . CYS A 1 90 ? -4.695 11.484 2.988 1 98.56 90 CYS A CA 1
ATOM 666 C C . CYS A 1 90 ? -5.652 12.109 3.994 1 98.56 90 CYS A C 1
ATOM 668 O O . CYS A 1 90 ? -6.402 13.031 3.656 1 98.56 90 CYS A O 1
ATOM 670 N N . GLN A 1 91 ? -5.547 11.68 5.246 1 98.06 91 GLN A N 1
ATOM 671 C CA . GLN A 1 91 ? -6.41 12.227 6.289 1 98.06 91 GLN A CA 1
ATOM 672 C C . GLN A 1 91 ? -5.605 13.031 7.305 1 98.06 91 GLN A C 1
ATOM 674 O O . GLN A 1 91 ? -6.176 13.688 8.172 1 98.06 91 GLN A O 1
ATOM 679 N N . ALA A 1 92 ? -4.305 12.984 7.297 1 98.31 92 ALA A N 1
ATOM 680 C CA . ALA A 1 92 ? -3.418 13.656 8.25 1 98.31 92 ALA A CA 1
ATOM 681 C C . ALA A 1 92 ? -3.074 15.062 7.777 1 98.31 92 ALA A C 1
ATOM 683 O O . ALA A 1 92 ? -2.479 15.242 6.715 1 98.31 92 ALA A O 1
ATOM 684 N N . ARG A 1 93 ? -3.428 16.047 8.562 1 98.38 93 ARG A N 1
ATOM 685 C CA . ARG A 1 93 ? -3.168 17.453 8.289 1 98.38 93 ARG A CA 1
ATOM 686 C C . ARG A 1 93 ? -2.367 18.094 9.422 1 98.38 93 ARG A C 1
ATOM 688 O O . ARG A 1 93 ? -2.941 18.625 10.367 1 98.38 93 ARG A O 1
ATOM 695 N N . PRO A 1 94 ? -1.071 18.047 9.305 1 98.19 94 PRO A N 1
ATOM 696 C CA . PRO A 1 94 ? -0.225 18.469 10.43 1 98.19 94 PRO A CA 1
ATOM 697 C C . PRO A 1 94 ? -0.146 19.984 10.586 1 98.19 94 PRO A C 1
ATOM 699 O O . PRO A 1 94 ? -0.171 20.703 9.586 1 98.19 94 PRO A O 1
ATOM 702 N N . VAL A 1 95 ? 0.004 20.438 11.82 1 97.88 95 VAL A N 1
ATOM 703 C CA . VAL A 1 95 ? 0.212 21.844 12.148 1 97.88 95 VAL A CA 1
ATOM 704 C C . VAL A 1 95 ? 1.613 22.047 12.719 1 97.88 95 VAL A C 1
ATOM 706 O O . VAL A 1 95 ? 1.949 23.125 13.195 1 97.88 95 VAL A O 1
ATOM 709 N N . GLY A 1 96 ? 2.393 20.969 12.734 1 98.06 96 GLY A N 1
ATOM 710 C CA . GLY A 1 96 ? 3.795 20.922 13.109 1 98.06 96 GLY A CA 1
ATOM 711 C C . GLY A 1 96 ? 4.559 19.797 12.43 1 98.06 96 GLY A C 1
ATOM 712 O O . GLY A 1 96 ? 3.977 19 11.688 1 98.06 96 GLY A O 1
ATOM 713 N N . ASP A 1 97 ? 5.859 19.719 12.688 1 98.38 97 ASP A N 1
ATOM 714 C CA . ASP A 1 97 ? 6.723 18.781 11.969 1 98.38 97 ASP A CA 1
ATOM 715 C C . ASP A 1 97 ? 6.441 17.344 12.383 1 98.38 97 ASP A C 1
ATOM 717 O O . ASP A 1 97 ? 6.07 17.078 13.523 1 98.38 97 ASP A O 1
ATOM 721 N N . LEU A 1 98 ? 6.613 16.469 11.477 1 98.44 98 LEU A N 1
ATOM 722 C CA . LEU A 1 98 ? 6.457 15.039 11.703 1 98.44 98 LEU A CA 1
ATOM 723 C C . LEU A 1 98 ? 7.668 14.273 11.18 1 98.44 98 LEU A C 1
ATOM 725 O O . LEU A 1 98 ? 8.328 14.711 10.234 1 98.44 98 LEU A O 1
ATOM 729 N N . VAL A 1 99 ? 7.938 13.141 11.781 1 98.31 99 VAL A N 1
ATOM 730 C CA . VAL A 1 99 ? 8.703 12.055 11.18 1 98.31 99 VAL A CA 1
ATOM 731 C C . VAL A 1 99 ? 7.824 10.805 11.062 1 98.31 99 VAL A C 1
ATOM 733 O O . VAL A 1 99 ? 7.215 10.375 12.039 1 98.31 99 VAL A O 1
ATOM 736 N N . VAL A 1 100 ? 7.734 10.273 9.852 1 97.38 100 VAL A N 1
ATOM 737 C CA . VAL A 1 100 ? 6.852 9.141 9.625 1 97.38 100 VAL A CA 1
ATOM 738 C C . VAL A 1 100 ? 7.629 8.008 8.953 1 97.38 100 VAL A C 1
ATOM 740 O O . VAL A 1 100 ? 8.664 8.242 8.328 1 97.38 100 VAL A O 1
ATOM 743 N N . VAL A 1 101 ? 7.188 6.77 9.148 1 95.19 101 VAL A N 1
ATOM 744 C CA . VAL A 1 101 ? 7.703 5.602 8.438 1 95.19 101 VAL A CA 1
ATOM 745 C C . VAL A 1 101 ? 6.66 5.102 7.441 1 95.19 101 VAL A C 1
ATOM 747 O O . VAL A 1 101 ? 5.52 4.82 7.812 1 95.19 101 VAL A O 1
ATOM 750 N N . LYS A 1 102 ? 7.023 5.105 6.211 1 94.44 102 LYS A N 1
ATOM 751 C CA . LYS A 1 102 ? 6.188 4.566 5.141 1 94.44 102 LYS A CA 1
ATOM 752 C C . LYS A 1 102 ? 7.043 4.012 4.004 1 94.44 102 LYS A C 1
ATOM 754 O O . LYS A 1 102 ? 7.738 4.77 3.32 1 94.44 102 LYS A O 1
ATOM 759 N N . ARG A 1 103 ? 6.875 2.781 3.797 1 91.94 103 ARG A N 1
ATOM 760 C CA . ARG A 1 103 ? 7.586 2.141 2.695 1 91.94 103 ARG A CA 1
ATOM 761 C C . ARG A 1 103 ? 6.902 2.426 1.362 1 91.94 103 ARG A C 1
ATOM 763 O O . ARG A 1 103 ? 5.691 2.652 1.316 1 91.94 103 ARG A O 1
ATOM 770 N N . GLY A 1 104 ? 7.668 2.373 0.324 1 94.31 104 GLY A N 1
ATOM 771 C CA . GLY A 1 104 ? 7.129 2.459 -1.023 1 94.31 104 GLY A CA 1
ATOM 772 C C . GLY A 1 104 ? 6.961 3.887 -1.51 1 94.31 104 GLY A C 1
ATOM 773 O O . GLY A 1 104 ? 6.609 4.117 -2.668 1 94.31 104 GLY A O 1
ATOM 774 N N . VAL A 1 105 ? 7.23 4.855 -0.58 1 96.94 105 VAL A N 1
ATOM 775 C CA . VAL A 1 105 ? 7.188 6.25 -1.011 1 96.94 105 VAL A CA 1
ATOM 776 C C . VAL A 1 105 ? 8.43 6.57 -1.843 1 96.94 105 VAL A C 1
ATOM 778 O O . VAL A 1 105 ? 9.547 6.211 -1.467 1 96.94 105 VAL A O 1
ATOM 781 N N . ARG A 1 106 ? 8.156 7.211 -2.979 1 96.06 106 ARG A N 1
ATOM 782 C CA . ARG A 1 106 ? 9.297 7.48 -3.844 1 96.06 106 ARG A CA 1
ATOM 783 C C . ARG A 1 106 ? 9.078 8.742 -4.672 1 96.06 106 ARG A C 1
ATOM 785 O O . ARG A 1 106 ? 7.934 9.109 -4.957 1 96.06 106 ARG A O 1
ATOM 792 N N . LYS A 1 107 ? 10.227 9.414 -5.023 1 94.88 107 LYS A N 1
ATOM 793 C CA . LYS A 1 107 ? 10.148 10.57 -5.906 1 94.88 107 LYS A CA 1
ATOM 794 C C . LYS A 1 107 ? 9.898 10.141 -7.352 1 94.88 107 LYS A C 1
ATOM 796 O O . LYS A 1 107 ? 10.43 9.117 -7.801 1 94.88 107 LYS A O 1
ATOM 801 N N . THR A 1 108 ? 8.969 10.883 -7.918 1 85.31 108 THR A N 1
ATOM 802 C CA . THR A 1 108 ? 8.742 10.609 -9.336 1 85.31 108 THR A CA 1
ATOM 803 C C . THR A 1 108 ? 9.789 11.305 -10.195 1 85.31 108 THR A C 1
ATOM 805 O O . THR A 1 108 ? 10.25 12.398 -9.867 1 85.31 108 THR A O 1
ATOM 808 N N . ALA A 1 109 ? 10.562 10.711 -11.133 1 63.94 109 ALA A N 1
ATOM 809 C CA . ALA A 1 109 ? 11.539 11.32 -12.031 1 63.94 109 ALA A CA 1
ATOM 810 C C . ALA A 1 109 ? 10.906 12.461 -12.828 1 63.94 109 ALA A C 1
ATOM 812 O O . ALA A 1 109 ? 9.695 12.477 -13.055 1 63.94 109 ALA A O 1
ATOM 813 N N . MET B 1 1 ? 6.82 44.062 2.295 1 29.25 1 MET B N 1
ATOM 814 C CA . MET B 1 1 ? 6 43.25 3.17 1 29.25 1 MET B CA 1
ATOM 815 C C . MET B 1 1 ? 6.492 41.781 3.166 1 29.25 1 MET B C 1
ATOM 817 O O . MET B 1 1 ? 6.746 41.219 2.104 1 29.25 1 MET B O 1
ATOM 821 N N . GLN B 1 2 ? 7.281 41.125 4.086 1 32.34 2 GLN B N 1
ATOM 822 C CA . GLN B 1 2 ? 7.754 39.75 4 1 32.34 2 GLN B CA 1
ATOM 823 C C . GLN B 1 2 ? 6.637 38.812 3.549 1 32.34 2 GLN B C 1
ATOM 825 O O . GLN B 1 2 ? 5.457 39.094 3.791 1 32.34 2 GLN B O 1
ATOM 830 N N . GLN B 1 3 ? 6.52 38.25 2.375 1 36.41 3 GLN B N 1
ATOM 831 C CA . GLN B 1 3 ? 5.348 37.469 1.955 1 36.41 3 GLN B CA 1
ATOM 832 C C . GLN B 1 3 ? 4.746 36.688 3.125 1 36.41 3 GLN B C 1
ATOM 834 O O . GLN B 1 3 ? 5.473 36.094 3.912 1 36.41 3 GLN B O 1
ATOM 839 N N . PRO B 1 4 ? 3.715 37.031 3.816 1 43.09 4 PRO B N 1
ATOM 840 C CA . PRO B 1 4 ? 3.314 36.406 5.07 1 43.09 4 PRO B CA 1
ATOM 841 C C . PRO B 1 4 ? 3.678 34.906 5.113 1 43.09 4 PRO B C 1
ATOM 843 O O . PRO B 1 4 ? 3.26 34.156 4.242 1 43.09 4 PRO B O 1
ATOM 846 N N . GLY B 1 5 ? 4.926 34.344 4.914 1 44.66 5 GLY B N 1
ATOM 847 C CA . GLY B 1 5 ? 5.52 33.031 4.688 1 44.66 5 GLY B CA 1
ATOM 848 C C . GLY B 1 5 ? 4.672 31.906 5.223 1 44.66 5 GLY B C 1
ATOM 849 O O . GLY B 1 5 ? 4.66 31.656 6.43 1 44.66 5 GLY B O 1
ATOM 850 N N . GLY B 1 6 ? 3.393 31.703 4.98 1 55.28 6 GLY B N 1
ATOM 851 C CA . GLY B 1 6 ? 2.332 30.828 5.441 1 55.28 6 GLY B CA 1
ATOM 852 C C . GLY B 1 6 ? 2.844 29.484 5.945 1 55.28 6 GLY B C 1
ATOM 853 O O . GLY B 1 6 ? 3.881 29 5.488 1 55.28 6 GLY B O 1
AT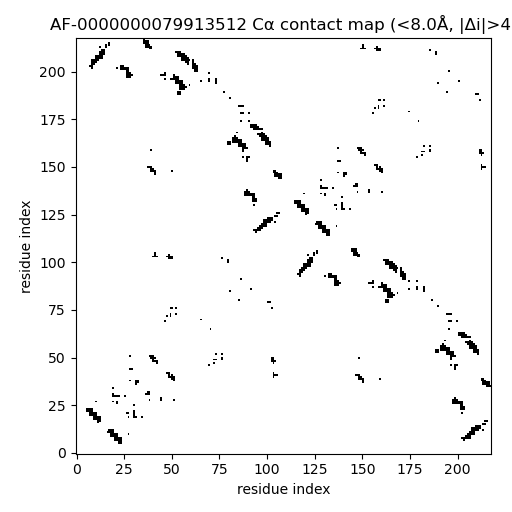OM 854 N N . ASP B 1 7 ? 2.887 29.094 7.387 1 79.5 7 ASP B N 1
ATOM 855 C CA . ASP B 1 7 ? 3.664 28.203 8.242 1 79.5 7 ASP B CA 1
ATOM 856 C C . ASP B 1 7 ? 3.584 26.766 7.754 1 79.5 7 ASP B C 1
ATOM 858 O O . ASP B 1 7 ? 2.633 26.047 8.07 1 79.5 7 ASP B O 1
ATOM 862 N N . ASN B 1 8 ? 4.297 26.5 6.652 1 94.38 8 ASN B N 1
ATOM 863 C CA . ASN B 1 8 ? 4.465 25.109 6.246 1 94.38 8 ASN B CA 1
ATOM 864 C C . ASN B 1 8 ? 5.188 24.297 7.32 1 94.38 8 ASN B C 1
ATOM 866 O O . ASN B 1 8 ? 5.934 24.859 8.125 1 94.38 8 ASN B O 1
ATOM 870 N N . VAL B 1 9 ? 4.785 23.109 7.348 1 98 9 VAL B N 1
ATOM 871 C CA . VAL B 1 9 ? 5.465 22.203 8.258 1 98 9 VAL B CA 1
ATOM 872 C C . VAL B 1 9 ? 6.23 21.141 7.449 1 98 9 VAL B C 1
ATOM 874 O O . VAL B 1 9 ? 5.945 20.938 6.266 1 98 9 VAL B O 1
ATOM 877 N N . THR B 1 10 ? 7.199 20.594 8.07 1 98.62 10 THR B N 1
ATOM 878 C CA . THR B 1 10 ? 8.047 19.594 7.41 1 98.62 10 THR B CA 1
ATOM 879 C C . THR B 1 10 ? 7.664 18.188 7.844 1 98.62 10 THR B C 1
ATOM 881 O O . THR B 1 10 ? 7.5 17.922 9.031 1 98.62 10 THR B O 1
ATOM 884 N N . VAL B 1 11 ? 7.477 17.344 6.859 1 98.75 11 VAL B N 1
ATOM 885 C CA . VAL B 1 11 ? 7.27 15.922 7.117 1 98.75 11 VAL B CA 1
ATOM 886 C C . VAL B 1 11 ? 8.414 15.117 6.504 1 98.75 11 VAL B C 1
ATOM 888 O O . VAL B 1 11 ? 8.641 15.172 5.293 1 98.75 11 VAL B O 1
ATOM 891 N N . THR B 1 12 ? 9.156 14.406 7.332 1 98.81 12 THR B N 1
ATOM 892 C CA . THR B 1 12 ? 10.211 13.508 6.879 1 98.81 12 THR B CA 1
ATOM 893 C C . THR B 1 12 ? 9.703 12.078 6.781 1 98.81 12 THR B C 1
ATOM 895 O O . THR B 1 12 ? 9.195 11.523 7.762 1 98.81 12 THR B O 1
ATOM 898 N N . VAL B 1 13 ? 9.875 11.523 5.598 1 97.94 13 VAL B N 1
ATOM 899 C CA . VAL B 1 13 ? 9.367 10.188 5.34 1 97.94 13 VAL B CA 1
ATOM 900 C C . VAL B 1 13 ? 10.523 9.188 5.328 1 97.94 13 VAL B C 1
ATOM 902 O O . VAL B 1 13 ? 11.391 9.25 4.461 1 97.94 13 VAL B O 1
ATOM 905 N N . GLN B 1 14 ? 10.469 8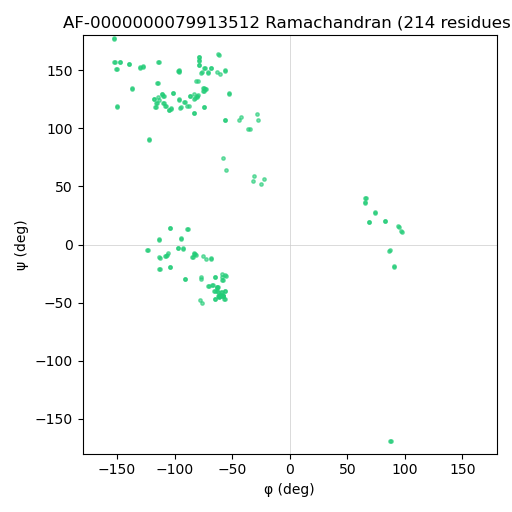.328 6.254 1 95.44 14 GLN B N 1
ATOM 906 C CA . GLN B 1 14 ? 11.445 7.242 6.371 1 95.44 14 GLN B CA 1
ATOM 907 C C . GLN B 1 14 ? 10.922 5.965 5.723 1 95.44 14 GLN B C 1
ATOM 909 O O . GLN B 1 14 ? 9.711 5.762 5.621 1 95.44 14 GLN B O 1
ATOM 914 N N . PRO B 1 15 ? 11.797 5.066 5.168 1 92.75 15 PRO B N 1
ATOM 915 C CA . PRO B 1 15 ? 13.242 5.051 5.41 1 92.75 15 PRO B CA 1
ATOM 916 C C . PRO B 1 15 ? 14.023 5.855 4.375 1 92.75 15 PRO B C 1
ATOM 918 O O . PRO B 1 15 ? 15.227 6.078 4.539 1 92.75 15 PRO B O 1
ATOM 921 N N . LYS B 1 16 ? 13.398 6.41 3.371 1 95.06 16 LYS B N 1
ATOM 922 C CA . LYS B 1 16 ? 14.148 6.992 2.26 1 95.06 16 LYS B CA 1
ATOM 923 C C . LYS B 1 16 ? 14.57 8.422 2.572 1 95.06 16 LYS B C 1
ATOM 925 O O . LYS B 1 16 ? 15.312 9.039 1.803 1 95.06 16 LYS B O 1
ATOM 930 N N . GLY B 1 17 ? 14.055 8.969 3.617 1 97.75 17 GLY B N 1
ATOM 931 C CA . GLY B 1 17 ? 14.445 10.312 4.02 1 97.75 17 GLY B CA 1
ATOM 932 C C . GLY B 1 17 ? 13.859 11.391 3.135 1 97.75 17 GLY B C 1
ATOM 933 O O . GLY B 1 17 ? 14.469 12.445 2.949 1 97.75 17 GLY B O 1
ATOM 934 N N . ILE B 1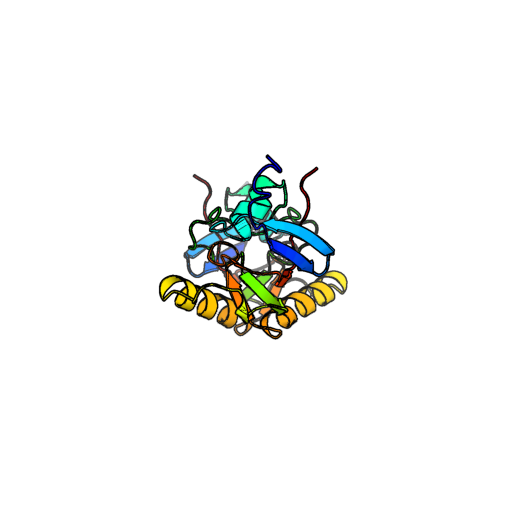 18 ? 12.742 11.141 2.537 1 98.19 18 ILE B N 1
ATOM 935 C CA . ILE B 1 18 ? 12.078 12.125 1.692 1 98.19 18 ILE B CA 1
ATOM 936 C C . ILE B 1 18 ? 11.469 13.219 2.561 1 98.19 18 ILE B C 1
ATOM 938 O O . ILE B 1 18 ? 10.844 12.938 3.584 1 98.19 18 ILE B O 1
ATOM 942 N N . VAL B 1 19 ? 11.695 14.492 2.156 1 98.69 19 VAL B N 1
ATOM 943 C CA . VAL B 1 19 ? 11.18 15.625 2.92 1 98.69 19 VAL B CA 1
ATOM 944 C C . VAL B 1 19 ? 10.078 16.328 2.131 1 98.69 19 VAL B C 1
ATOM 946 O O . VAL B 1 19 ? 10.25 16.641 0.949 1 98.69 19 VAL B O 1
ATOM 949 N N . LEU B 1 20 ? 8.984 16.516 2.803 1 98.62 20 LEU B N 1
ATOM 950 C CA . LEU B 1 20 ? 7.836 17.203 2.221 1 98.62 20 LEU B CA 1
ATOM 951 C C . LEU B 1 20 ? 7.574 18.531 2.934 1 98.62 20 LEU B C 1
ATOM 953 O O . LEU B 1 20 ? 7.688 18.609 4.16 1 98.62 20 LEU B O 1
ATOM 957 N N . ASP B 1 21 ? 7.262 19.516 2.154 1 98.5 21 ASP B N 1
ATOM 958 C CA . ASP B 1 21 ? 6.691 20.766 2.658 1 98.5 21 ASP B CA 1
ATOM 959 C C . ASP B 1 21 ? 5.168 20.734 2.588 1 98.5 21 ASP B C 1
ATOM 961 O O . ASP B 1 21 ? 4.594 20.609 1.504 1 98.5 21 ASP B O 1
ATOM 965 N N . VAL B 1 22 ? 4.586 20.844 3.773 1 98.44 22 VAL B N 1
ATOM 966 C CA . VAL B 1 22 ? 3.135 20.688 3.842 1 98.44 22 VAL B CA 1
ATOM 967 C C . VAL B 1 22 ? 2.502 22 4.301 1 98.44 22 VAL B C 1
ATOM 969 O O . VAL B 1 22 ? 2.832 22.516 5.375 1 98.44 22 VAL B O 1
ATOM 972 N N . ALA B 1 23 ? 1.591 22.594 3.51 1 97.75 23 ALA B N 1
ATOM 973 C CA . ALA B 1 23 ? 0.896 23.828 3.865 1 97.75 23 ALA B CA 1
ATOM 974 C C . ALA B 1 23 ? -0.163 23.562 4.934 1 97.75 23 ALA B C 1
ATOM 976 O O . ALA B 1 23 ? -0.676 22.453 5.055 1 97.75 23 ALA B O 1
ATOM 977 N N . ARG B 1 24 ? -0.44 24.562 5.719 1 94.81 24 ARG B N 1
ATOM 978 C CA . ARG B 1 24 ? -1.518 24.453 6.695 1 94.81 24 ARG B CA 1
ATOM 979 C C . ARG B 1 24 ? -2.814 24 6.027 1 94.81 24 ARG B C 1
ATOM 981 O O . ARG B 1 24 ? -3.189 24.516 4.977 1 94.81 24 ARG B O 1
ATOM 988 N N . GLY B 1 25 ? -3.451 22.969 6.582 1 96 25 GLY B N 1
ATOM 989 C CA . GLY B 1 25 ? -4.715 22.484 6.047 1 96 25 GLY B CA 1
ATOM 990 C C . GLY B 1 25 ? -4.543 21.391 5.004 1 96 25 GLY B C 1
ATOM 991 O O . GLY B 1 25 ? -5.488 20.672 4.691 1 96 25 GLY B O 1
ATOM 992 N N . GLN B 1 26 ? -3.379 21.25 4.434 1 97.5 26 GLN B N 1
ATOM 993 C CA . GLN B 1 26 ? -3.051 20.266 3.418 1 97.5 26 GLN B CA 1
ATOM 994 C C . GLN B 1 26 ? -2.746 18.906 4.055 1 97.5 26 GLN B C 1
ATOM 996 O O . GLN B 1 26 ? -2.129 18.844 5.121 1 97.5 26 GLN B O 1
ATOM 1001 N N . SER B 1 27 ? -3.197 17.812 3.438 1 98.62 27 SER B N 1
ATOM 1002 C CA . SER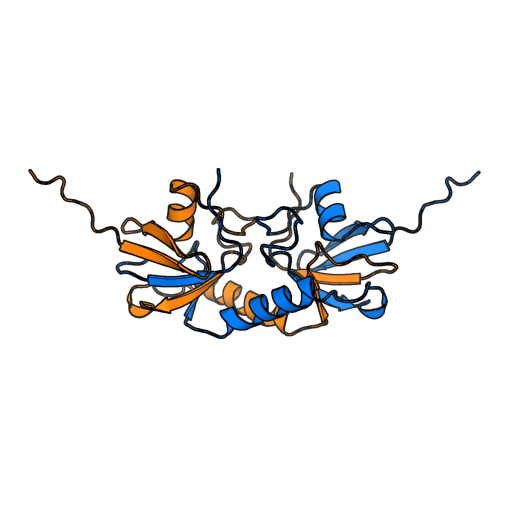 B 1 27 ? -2.818 16.5 3.943 1 98.62 27 SER B CA 1
ATOM 1003 C C . SER B 1 27 ? -1.405 16.125 3.51 1 98.62 27 SER B 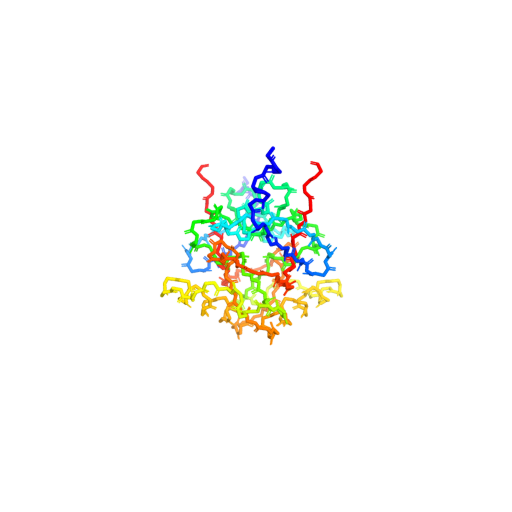C 1
ATOM 1005 O O . SER B 1 27 ? -0.873 16.688 2.555 1 98.62 27 SER B O 1
ATOM 1007 N N . VAL B 1 28 ? -0.875 15.188 4.199 1 98.81 28 VAL B N 1
ATOM 1008 C CA . VAL B 1 28 ? 0.446 14.68 3.846 1 98.81 28 VAL B CA 1
ATOM 1009 C C . VAL B 1 28 ? 0.425 14.133 2.42 1 98.81 28 VAL B C 1
ATOM 1011 O O . VAL B 1 28 ? 1.339 14.391 1.635 1 98.81 28 VAL B O 1
ATOM 1014 N N . TYR B 1 29 ? -0.634 13.438 2.043 1 98.81 29 TYR B N 1
ATOM 1015 C CA . TYR B 1 29 ? -0.756 12.859 0.708 1 98.81 29 TYR B CA 1
ATOM 1016 C C . TYR B 1 29 ? -0.824 13.953 -0.351 1 98.81 29 TYR B C 1
ATOM 1018 O O . TYR B 1 29 ? -0.134 13.883 -1.371 1 98.81 29 TYR B O 1
ATOM 1026 N N . GLU B 1 30 ? -1.64 14.977 -0.145 1 98.5 30 GLU B N 1
ATOM 1027 C CA . GLU B 1 30 ? -1.76 16.078 -1.095 1 98.5 30 GLU B CA 1
ATOM 1028 C C . GLU B 1 30 ? -0.412 16.75 -1.334 1 98.5 30 GLU B C 1
ATOM 1030 O O . GLU B 1 30 ? -0.072 17.094 -2.471 1 98.5 30 GLU B O 1
ATOM 1035 N N . ALA B 1 31 ? 0.291 16.969 -0.28 1 98.56 31 ALA B N 1
ATOM 1036 C CA . ALA B 1 31 ? 1.617 17.562 -0.396 1 98.56 31 ALA B CA 1
ATOM 1037 C C . ALA B 1 31 ? 2.545 16.688 -1.229 1 98.56 31 ALA B C 1
ATOM 1039 O O . ALA B 1 31 ? 3.297 17.188 -2.07 1 98.56 31 ALA B O 1
ATOM 1040 N N . ALA B 1 32 ? 2.508 15.359 -0.961 1 98.62 32 ALA B N 1
ATOM 1041 C CA . ALA B 1 32 ? 3.328 14.43 -1.735 1 98.62 32 ALA B CA 1
ATOM 1042 C C . ALA B 1 32 ? 3.029 14.547 -3.227 1 98.62 32 ALA B C 1
ATOM 1044 O O . ALA B 1 32 ? 3.947 14.68 -4.043 1 98.62 32 ALA B O 1
ATOM 1045 N N . VAL B 1 33 ? 1.779 14.555 -3.551 1 97.88 33 VAL B N 1
ATOM 1046 C CA . VAL B 1 33 ? 1.359 14.625 -4.945 1 97.88 33 VAL B CA 1
ATOM 1047 C C . VAL B 1 33 ? 1.854 15.93 -5.566 1 97.88 33 VAL B C 1
ATOM 1049 O O . VAL B 1 33 ? 2.434 15.93 -6.656 1 97.88 33 VAL B O 1
ATOM 1052 N N . GLU B 1 34 ? 1.7 17 -4.887 1 97.62 34 GLU B N 1
ATOM 1053 C CA . GLU B 1 34 ? 2.088 18.312 -5.387 1 97.62 34 GLU B CA 1
ATOM 1054 C C . GLU B 1 34 ? 3.598 18.406 -5.594 1 97.62 34 GLU B C 1
ATOM 1056 O O . GLU B 1 34 ? 4.066 19.172 -6.441 1 97.62 34 GLU B O 1
ATOM 1061 N N . GLN B 1 35 ? 4.297 17.672 -4.855 1 98.06 35 GLN B N 1
ATOM 1062 C CA . GLN B 1 35 ? 5.754 17.75 -4.895 1 98.06 35 GLN B CA 1
ATOM 1063 C C . GLN B 1 35 ? 6.355 16.578 -5.656 1 98.06 35 GLN B C 1
ATOM 1065 O O . GLN B 1 35 ? 7.539 16.281 -5.5 1 98.06 35 GLN B O 1
ATOM 1070 N N . SER B 1 36 ? 5.586 15.844 -6.383 1 97.88 36 SER B N 1
ATOM 1071 C CA . SER B 1 36 ? 6.004 14.766 -7.273 1 97.88 36 SER B CA 1
ATOM 1072 C C . SER B 1 36 ? 6.605 13.602 -6.488 1 97.88 36 SER B C 1
ATOM 1074 O O . SER B 1 36 ? 7.656 13.07 -6.855 1 97.88 36 SER B O 1
ATOM 1076 N N . VAL B 1 37 ? 6.023 13.305 -5.398 1 98.19 37 VAL B N 1
ATOM 1077 C CA . VAL B 1 37 ? 6.336 12.133 -4.594 1 98.19 37 VAL B CA 1
ATOM 1078 C C . VAL B 1 37 ? 5.191 11.125 -4.676 1 98.19 37 VAL B C 1
ATOM 1080 O O . VAL B 1 37 ? 4.039 11.461 -4.391 1 98.19 37 VAL B O 1
ATOM 1083 N N . ARG B 1 38 ? 5.508 9.883 -5.141 1 97.12 38 ARG B N 1
ATOM 1084 C CA . ARG B 1 38 ? 4.504 8.828 -5.262 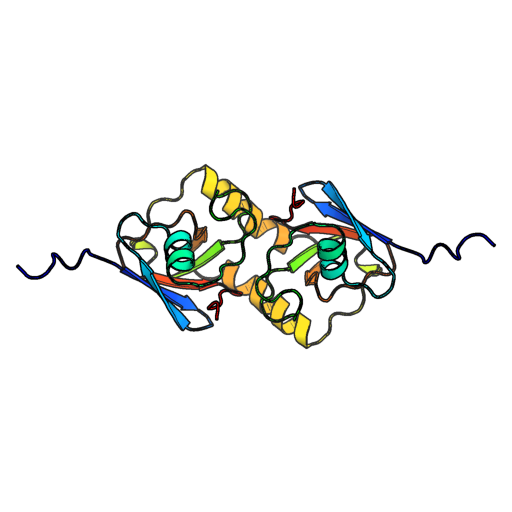1 97.12 38 ARG B CA 1
ATOM 1085 C C . ARG B 1 38 ? 4.285 8.125 -3.926 1 97.12 38 ARG B C 1
ATOM 1087 O O . ARG B 1 38 ? 5.246 7.727 -3.264 1 97.12 38 ARG B O 1
ATOM 1094 N N . TRP B 1 39 ? 3.107 8.07 -3.51 1 97.25 39 TRP B N 1
ATOM 1095 C CA . TRP B 1 39 ? 2.643 7.359 -2.324 1 97.25 39 TRP B CA 1
ATOM 1096 C C . TRP B 1 39 ? 1.798 6.152 -2.713 1 97.25 39 TRP B C 1
ATOM 1098 O O . TRP B 1 39 ? 0.989 6.223 -3.641 1 97.25 39 TRP B O 1
ATOM 1108 N N . PRO B 1 40 ? 2.064 4.961 -2.248 1 95.81 40 PRO B N 1
ATOM 1109 C CA . PRO B 1 40 ? 1.239 3.809 -2.621 1 95.81 40 PRO B CA 1
ATOM 1110 C C . PRO B 1 40 ? -0.239 4.012 -2.299 1 95.81 40 PRO B C 1
ATOM 1112 O O . PRO B 1 40 ? -0.619 4.055 -1.126 1 95.81 40 PRO B O 1
ATOM 1115 N N . THR B 1 41 ? -1.062 4.23 -3.301 1 95.44 41 THR B N 1
ATOM 1116 C CA . THR B 1 41 ? -2.508 4.398 -3.205 1 95.44 41 THR B CA 1
ATOM 1117 C C . THR B 1 41 ? -3.189 3.955 -4.496 1 95.44 41 THR B C 1
ATOM 1119 O O . THR B 1 41 ? -2.539 3.824 -5.535 1 95.44 41 THR B O 1
ATOM 1122 N N . THR B 1 42 ? -4.465 3.621 -4.34 1 95.81 42 THR B N 1
ATOM 1123 C CA . THR B 1 42 ? -5.258 3.369 -5.539 1 95.81 42 THR B CA 1
ATOM 1124 C C . THR B 1 42 ? -6.488 4.27 -5.57 1 95.81 42 THR B C 1
ATOM 1126 O O . THR B 1 42 ? -7.16 4.367 -6.602 1 95.81 42 THR B O 1
ATOM 1129 N N . CYS B 1 43 ? -6.754 5.07 -4.543 1 95.56 43 CYS B N 1
ATOM 1130 C CA . CYS B 1 43 ? -7.973 5.875 -4.496 1 95.56 43 CYS B CA 1
ATOM 1131 C C . CYS B 1 43 ? -7.66 7.352 -4.711 1 95.56 43 CYS B C 1
ATOM 1133 O O . CYS B 1 43 ? -8.57 8.18 -4.762 1 95.56 43 CYS B O 1
ATOM 1135 N N . GLU B 1 44 ? -6.375 7.676 -4.691 1 93.88 44 GLU B N 1
ATOM 1136 C CA . GLU B 1 44 ? -5.891 9.023 -4.969 1 93.88 44 GLU B CA 1
ATOM 1137 C C . GLU B 1 44 ? -6.363 10.008 -3.902 1 93.88 44 GLU B C 1
ATOM 1139 O O . GLU B 1 44 ? -6.812 11.109 -4.223 1 93.88 44 GLU B O 1
ATOM 1144 N N . GLY B 1 45 ? -6.418 9.547 -2.709 1 95.12 45 GLY B N 1
ATOM 1145 C CA . GLY B 1 45 ? -6.645 10.438 -1.582 1 95.12 45 GLY B CA 1
ATOM 1146 C C . GLY B 1 45 ? -8.094 10.492 -1.145 1 95.12 45 GLY B C 1
ATOM 1147 O O . GLY B 1 45 ? -8.469 11.328 -0.315 1 95.12 45 GLY B O 1
ATOM 1148 N N . MET B 1 46 ? -8.93 9.617 -1.621 1 94.06 46 MET B N 1
ATOM 1149 C CA . MET B 1 46 ? -10.359 9.648 -1.313 1 94.06 46 MET B CA 1
ATOM 1150 C C . MET B 1 46 ? -10.641 8.961 0.022 1 94.06 46 MET B C 1
ATOM 1152 O O . MET B 1 46 ? -11.773 8.969 0.5 1 94.06 46 MET B O 1
ATOM 1156 N N . GLY B 1 47 ? -9.648 8.336 0.606 1 93.94 47 GLY B N 1
ATOM 1157 C CA . GLY B 1 47 ? -9.789 7.758 1.934 1 93.94 47 GLY B CA 1
ATOM 1158 C C . GLY B 1 47 ? -10.43 6.387 1.925 1 93.94 47 GLY B C 1
ATOM 1159 O O . GLY B 1 47 ? -10.898 5.906 2.961 1 93.94 47 GLY B O 1
ATOM 1160 N N . THR B 1 48 ? -10.406 5.68 0.747 1 92.44 48 THR B N 1
ATOM 1161 C CA . THR B 1 48 ? -11.188 4.449 0.655 1 92.44 48 THR B CA 1
ATOM 1162 C C . THR B 1 48 ? -10.266 3.238 0.509 1 92.44 48 THR B C 1
ATOM 1164 O O . THR B 1 48 ? -10.672 2.107 0.79 1 92.44 48 THR B O 1
ATOM 1167 N N . CYS B 1 49 ? -9.023 3.385 0.073 1 93.94 49 CYS B N 1
ATOM 1168 C CA . CYS B 1 49 ? -8.172 2.225 -0.181 1 93.94 49 CYS B CA 1
ATOM 1169 C C . CYS B 1 49 ? -7.363 1.86 1.057 1 93.94 49 CYS B C 1
ATOM 1171 O O . CYS B 1 49 ? -6.895 0.727 1.187 1 93.94 49 CYS B O 1
ATOM 1173 N N . HIS B 1 50 ? -7.02 2.855 1.936 1 91.88 50 HIS B N 1
ATOM 1174 C CA . HIS B 1 50 ? -6.332 2.715 3.215 1 91.88 50 HIS B CA 1
ATOM 1175 C C . HIS B 1 50 ? -4.883 2.293 3.02 1 91.88 50 HIS B C 1
ATOM 1177 O O . HIS B 1 50 ? -4.238 1.818 3.959 1 91.88 50 HIS B O 1
ATOM 1183 N N . MET B 1 51 ? -4.363 2.5 1.823 1 93 51 MET B N 1
ATOM 1184 C CA . MET B 1 51 ? -3.016 2.027 1.526 1 93 51 MET B CA 1
ATOM 1185 C C . MET B 1 51 ? -1.995 3.148 1.693 1 93 51 MET B C 1
ATOM 1187 O O . MET B 1 51 ? -0.788 2.906 1.649 1 93 51 MET B O 1
ATOM 1191 N N . CYS B 1 52 ? -2.469 4.324 2.006 1 95.69 52 CYS B N 1
ATOM 1192 C CA . CYS B 1 52 ? -1.557 5.438 2.252 1 95.69 52 CYS B CA 1
ATOM 1193 C C . CYS B 1 52 ? -1.146 5.488 3.719 1 95.69 52 CYS B C 1
ATOM 1195 O O . CYS B 1 52 ? -0.599 6.496 4.18 1 95.69 52 CYS B O 1
ATOM 1197 N N . PHE B 1 53 ? -1.437 4.391 4.434 1 93.69 53 PHE B N 1
ATOM 1198 C CA . PHE B 1 53 ? -1.12 4.387 5.855 1 93.69 53 PHE B CA 1
ATOM 1199 C C . PHE B 1 53 ? 0.359 4.672 6.082 1 93.69 53 PHE B C 1
ATOM 1201 O O . PHE B 1 53 ? 1.196 4.355 5.234 1 93.69 53 PHE B O 1
ATOM 1208 N N . MET B 1 54 ? 0.621 5.293 7.223 1 94.69 54 MET B N 1
ATOM 1209 C CA . MET B 1 54 ? 1.972 5.582 7.691 1 94.69 54 MET B CA 1
ATOM 1210 C C . MET B 1 54 ? 2.039 5.535 9.219 1 94.69 54 MET B C 1
ATOM 1212 O O . MET B 1 54 ? 1.012 5.629 9.891 1 94.69 54 MET B O 1
ATOM 1216 N N . SER B 1 55 ? 3.213 5.32 9.711 1 94.88 55 SER B N 1
ATOM 1217 C CA . SER B 1 55 ? 3.465 5.379 11.148 1 94.88 55 SER B CA 1
ATOM 1218 C C . SER B 1 55 ? 4.164 6.68 11.531 1 94.88 55 SER B C 1
ATOM 1220 O O . SER B 1 55 ? 5.289 6.938 11.102 1 94.88 55 SER B O 1
ATOM 1222 N N . VAL B 1 56 ? 3.475 7.484 12.352 1 97.19 56 VAL B N 1
ATOM 1223 C CA . VAL B 1 56 ? 4.07 8.719 12.844 1 97.19 56 VAL B CA 1
ATOM 1224 C C . VAL B 1 56 ? 4.938 8.422 14.062 1 97.19 56 VAL B C 1
ATOM 1226 O O . VAL B 1 56 ? 4.426 8.07 15.125 1 97.19 56 VAL B O 1
ATOM 1229 N N . ILE B 1 57 ? 6.23 8.609 13.906 1 96.88 57 ILE B N 1
ATOM 1230 C CA . ILE B 1 57 ? 7.129 8.203 14.977 1 96.88 57 ILE B CA 1
ATOM 1231 C C . ILE B 1 57 ? 7.602 9.438 15.75 1 96.88 57 ILE B C 1
ATOM 1233 O O . ILE B 1 57 ? 8.117 9.312 16.859 1 96.88 57 ILE B O 1
ATOM 1237 N N . GLU B 1 58 ? 7.52 10.656 15.211 1 97.69 58 GLU B N 1
ATOM 1238 C CA . GLU B 1 58 ? 7.727 11.93 15.898 1 97.69 58 GLU B CA 1
ATOM 1239 C C . GLU B 1 58 ? 6.672 12.953 15.484 1 97.69 58 GLU B C 1
ATOM 1241 O O . GLU B 1 58 ? 6.309 13.047 14.312 1 97.69 58 GLU B O 1
ATOM 1246 N N . GLY B 1 59 ? 6.082 13.68 16.438 1 98 59 GLY B N 1
ATOM 1247 C CA . GLY B 1 59 ? 5.227 14.82 16.156 1 98 59 GLY B CA 1
ATOM 1248 C C . GLY B 1 59 ? 3.754 14.469 16.094 1 98 59 GLY B C 1
ATOM 1249 O O . GLY B 1 59 ? 2.951 15.203 15.523 1 98 59 GLY B O 1
ATOM 1250 N N . ALA B 1 60 ? 3.383 13.281 16.625 1 97.12 60 ALA B N 1
ATOM 1251 C CA . ALA B 1 60 ? 1.991 12.844 16.578 1 97.12 60 ALA B CA 1
ATOM 1252 C C . ALA B 1 60 ? 1.067 13.867 17.219 1 97.12 60 ALA B C 1
ATOM 1254 O O . ALA B 1 60 ? -0.108 13.969 16.875 1 97.12 60 ALA B O 1
ATOM 1255 N N . GLU B 1 61 ? 1.606 14.672 18.172 1 97.44 61 GLU B N 1
ATOM 1256 C CA . GLU B 1 61 ? 0.82 15.695 18.859 1 97.44 61 GLU B CA 1
ATOM 1257 C C . GLU B 1 61 ? 0.434 16.828 17.906 1 97.44 61 GLU B C 1
ATOM 1259 O O . GLU B 1 61 ? -0.436 17.641 18.234 1 97.44 61 GLU B O 1
ATOM 1264 N N . HIS B 1 62 ? 1.027 16.906 16.703 1 97.94 62 HIS B N 1
ATOM 1265 C CA . HIS B 1 62 ? 0.792 18 15.75 1 97.94 62 HIS B CA 1
ATOM 1266 C C . HIS B 1 62 ? -0.295 17.625 14.75 1 97.94 62 HIS B C 1
ATOM 1268 O O . HIS B 1 62 ? -0.613 18.406 13.852 1 97.94 62 HIS B O 1
ATOM 1274 N N . LEU B 1 63 ? -0.928 16.453 14.922 1 97.62 63 LEU B N 1
ATOM 1275 C CA . LEU B 1 63 ? -1.891 15.953 13.945 1 97.62 63 LEU B CA 1
ATOM 1276 C C . LEU B 1 63 ? -3.314 16.312 14.352 1 97.62 63 LEU B C 1
ATOM 1278 O O . LEU B 1 63 ? -3.615 16.422 15.547 1 97.62 63 LEU B O 1
ATOM 1282 N N . ASN B 1 64 ? -4.125 16.5 13.297 1 97.75 64 ASN B N 1
ATOM 1283 C CA . ASN B 1 64 ? -5.562 16.547 13.539 1 97.75 64 ASN B CA 1
ATOM 1284 C C . ASN B 1 64 ? -6.078 15.227 14.109 1 97.75 64 ASN B C 1
ATOM 1286 O O . ASN B 1 64 ? -5.391 14.211 14.039 1 97.75 64 ASN B O 1
ATOM 1290 N N . SER B 1 65 ? -7.273 15.242 14.672 1 97 65 SER B N 1
ATOM 1291 C CA . SER B 1 65 ? -7.875 14.055 15.266 1 97 65 SER B CA 1
ATOM 1292 C C . SER B 1 65 ? -8.242 13.023 14.211 1 97 65 SER B C 1
ATOM 1294 O O . SER B 1 65 ? -8.531 13.375 13.062 1 97 65 SER B O 1
ATOM 1296 N N . VAL B 1 66 ? -8.219 11.758 14.656 1 96.31 66 VAL B N 1
ATOM 1297 C CA . VAL B 1 66 ? -8.68 10.672 13.797 1 96.31 66 VAL B CA 1
ATOM 1298 C C . VAL B 1 66 ? -10.203 10.695 13.703 1 96.31 66 VAL B C 1
ATOM 1300 O O . VAL B 1 66 ? -10.898 10.57 14.711 1 96.31 66 VAL B O 1
ATOM 1303 N N . GLU B 1 67 ? -10.711 10.891 12.508 1 96.06 67 GLU B N 1
ATOM 1304 C CA . GLU B 1 67 ? -12.156 10.844 12.289 1 96.06 67 GLU B CA 1
ATOM 1305 C C . GLU B 1 67 ? -12.656 9.406 12.211 1 96.06 67 GLU B C 1
ATOM 1307 O O . GLU B 1 67 ? -11.875 8.484 11.945 1 96.06 67 GLU B O 1
ATOM 1312 N N . PRO B 1 68 ? -13.977 9.117 12.453 1 94.75 68 PRO B N 1
ATOM 1313 C CA . PRO B 1 68 ? -14.516 7.758 12.469 1 94.75 68 PRO B CA 1
ATOM 1314 C C . PRO B 1 68 ? -14.25 7 11.172 1 94.75 68 PRO B C 1
ATOM 1316 O O . PRO B 1 68 ? -13.914 5.812 11.211 1 94.75 68 PRO B O 1
ATOM 1319 N N . PHE B 1 69 ? -14.367 7.668 10.094 1 93.5 69 PHE B N 1
ATOM 1320 C CA . PHE B 1 69 ? -14.125 7.051 8.789 1 93.5 69 PHE B CA 1
ATOM 1321 C C . PHE B 1 69 ? -12.688 6.559 8.688 1 93.5 69 PHE B C 1
ATOM 1323 O O . PHE B 1 69 ? -12.438 5.434 8.258 1 93.5 69 PHE B O 1
ATOM 1330 N N . GLU B 1 70 ? -11.734 7.34 9.109 1 95.19 70 GLU B N 1
ATOM 1331 C CA . GLU B 1 70 ? -10.328 6.938 9.117 1 95.19 70 GLU B CA 1
ATOM 1332 C C . GLU B 1 70 ? -10.086 5.797 10.094 1 95.19 70 GLU B C 1
ATOM 1334 O O . GLU B 1 70 ? -9.344 4.859 9.797 1 95.19 70 GLU B O 1
ATOM 1339 N N . ALA B 1 71 ? -10.719 5.832 11.281 1 93.62 71 ALA B N 1
ATOM 1340 C CA . ALA B 1 71 ? -10.547 4.805 12.305 1 93.62 71 ALA B CA 1
ATOM 1341 C C . ALA B 1 71 ? -10.914 3.424 11.766 1 93.62 71 ALA B C 1
ATOM 1343 O O . ALA B 1 71 ? -10.203 2.447 12.008 1 93.62 71 ALA B O 1
ATOM 1344 N N . GLU B 1 72 ? -11.992 3.377 11.07 1 88.62 72 GLU B N 1
ATOM 1345 C CA . GLU B 1 72 ? -12.422 2.119 10.461 1 88.62 72 GLU B CA 1
ATOM 1346 C C . GLU B 1 72 ? -11.383 1.599 9.477 1 88.62 72 GLU B C 1
ATOM 1348 O O . GLU B 1 72 ? -11.078 0.405 9.461 1 88.62 72 GLU B O 1
ATOM 1353 N N . GLY B 1 73 ? -10.852 2.439 8.672 1 87.75 73 GLY B N 1
ATOM 1354 C CA . GLY B 1 73 ? -9.812 2.076 7.715 1 87.75 73 GLY B CA 1
ATOM 1355 C C . GLY B 1 73 ? -8.539 1.585 8.375 1 87.75 73 GLY B C 1
ATOM 1356 O O . GLY B 1 73 ? -7.938 0.608 7.922 1 87.75 73 GLY B O 1
ATOM 1357 N N . LEU B 1 74 ? -8.141 2.221 9.453 1 88.88 74 LEU B N 1
ATOM 1358 C CA . LEU B 1 74 ? -6.914 1.86 10.156 1 88.88 74 LEU B CA 1
ATOM 1359 C C . LEU B 1 74 ? -7.031 0.477 10.789 1 88.88 74 LEU B C 1
ATOM 1361 O O . LEU B 1 74 ? -6.062 -0.283 10.812 1 88.88 74 LEU B O 1
ATOM 1365 N N . GLU B 1 75 ? -8.219 0.105 11.266 1 85.69 75 GLU B N 1
ATOM 1366 C CA . GLU B 1 75 ? -8.461 -1.226 11.812 1 85.69 75 GLU B CA 1
ATOM 1367 C C . GLU B 1 75 ? -8.281 -2.303 10.75 1 85.69 75 GLU B C 1
ATOM 1369 O O . GLU B 1 75 ? -7.742 -3.375 11.031 1 85.69 75 GLU B O 1
ATOM 1374 N N . ALA B 1 76 ? -8.68 -1.962 9.609 1 81.06 76 ALA B N 1
ATOM 1375 C CA . ALA B 1 76 ? -8.609 -2.914 8.508 1 81.06 76 ALA B CA 1
ATOM 1376 C C . ALA B 1 76 ? -7.168 -3.145 8.07 1 81.06 76 ALA B C 1
ATOM 1378 O O . ALA B 1 76 ? -6.812 -4.242 7.637 1 81.06 76 ALA B O 1
ATOM 1379 N N . VAL B 1 77 ? -6.293 -2.188 8.086 1 79.88 77 VAL B N 1
ATOM 1380 C CA . VAL B 1 77 ? -4.879 -2.289 7.742 1 79.88 77 VAL B CA 1
ATOM 1381 C C . VAL B 1 77 ? -4.18 -3.252 8.703 1 79.88 77 VAL B C 1
ATOM 1383 O O . VAL B 1 77 ? -3.365 -4.074 8.273 1 79.88 77 VAL B O 1
ATOM 1386 N N . LEU B 1 78 ? -4.5 -3.303 9.914 1 73.81 78 LEU B N 1
ATOM 1387 C CA . LEU B 1 78 ? -3.873 -4.105 10.961 1 73.81 78 LEU B CA 1
ATOM 1388 C C . LEU B 1 78 ? -4.316 -5.559 10.867 1 73.81 78 LEU B C 1
ATOM 1390 O O . LEU B 1 78 ? -3.525 -6.469 11.133 1 73.81 78 LEU B O 1
ATOM 1394 N N . ASP B 1 79 ? -5.438 -5.887 10.383 1 70.75 79 ASP B N 1
ATOM 1395 C CA . ASP B 1 79 ? -6.023 -7.223 10.398 1 70.75 79 ASP B CA 1
ATOM 1396 C C . ASP B 1 79 ? -5.398 -8.109 9.312 1 70.75 79 ASP B C 1
ATOM 1398 O O . ASP B 1 79 ? -5.008 -9.242 9.586 1 70.75 79 ASP B O 1
ATOM 1402 N N . PRO B 1 80 ? -5.277 -7.668 8.117 1 62.03 80 PRO B N 1
ATOM 1403 C CA . PRO B 1 80 ? -4.793 -8.555 7.059 1 62.03 80 PRO B CA 1
ATOM 1404 C C . PRO B 1 80 ? -3.404 -9.117 7.344 1 62.03 80 PRO B C 1
ATOM 1406 O O . PRO B 1 80 ? -3.072 -10.211 6.895 1 62.03 80 PRO B O 1
ATOM 1409 N N . VAL B 1 81 ? -2.67 -8.367 8.133 1 64.31 81 VAL B N 1
ATOM 1410 C CA . VAL B 1 81 ? -1.304 -8.797 8.406 1 64.31 81 VAL B CA 1
ATOM 1411 C C . VAL B 1 81 ? -1.32 -9.961 9.391 1 64.31 81 VAL B C 1
ATOM 1413 O O . VAL B 1 81 ? -0.415 -10.805 9.391 1 64.31 81 VAL B O 1
ATOM 1416 N N . ASN B 1 82 ? -2.529 -10.078 9.859 1 68.88 82 ASN B N 1
ATOM 1417 C CA . ASN B 1 82 ? -2.543 -11.078 10.914 1 68.88 82 ASN B CA 1
ATOM 1418 C C . ASN B 1 82 ? -3.203 -12.375 10.453 1 68.88 82 ASN B C 1
ATOM 1420 O O . ASN B 1 82 ? -3.104 -13.406 11.125 1 68.88 82 ASN B O 1
ATOM 1424 N N . GLU B 1 83 ? -3.771 -12.273 9.297 1 80.19 83 GLU B N 1
ATOM 1425 C CA . GLU B 1 83 ? -4.488 -13.469 8.859 1 80.19 83 GLU B CA 1
ATOM 1426 C C . GLU B 1 83 ? -3.822 -14.094 7.641 1 80.19 83 GLU B C 1
ATOM 1428 O O . GLU B 1 83 ? -3.441 -13.383 6.703 1 80.19 83 GLU B O 1
ATOM 1433 N N . GLY B 1 84 ? -3.48 -15.359 7.777 1 91 84 GLY B N 1
ATOM 1434 C CA . GLY B 1 84 ? -3.008 -16.094 6.613 1 91 84 GLY B CA 1
ATOM 1435 C C . GLY B 1 84 ? -1.513 -15.961 6.391 1 91 84 GLY B C 1
ATOM 1436 O O . GLY B 1 84 ? -0.781 -15.539 7.293 1 91 84 GLY B O 1
ATOM 1437 N N . THR B 1 85 ? -1.06 -16.422 5.219 1 93.44 85 THR B N 1
ATOM 1438 C CA . THR B 1 85 ? 0.341 -16.359 4.816 1 93.44 85 THR B CA 1
ATOM 1439 C C . THR B 1 85 ? 0.623 -15.07 4.051 1 93.44 85 THR B C 1
ATOM 1441 O O . THR B 1 85 ? -0.012 -14.789 3.031 1 93.44 85 THR B O 1
ATOM 1444 N N . LEU B 1 86 ? 1.595 -14.312 4.605 1 93.5 86 LEU B N 1
ATOM 1445 C CA . LEU B 1 86 ? 1.945 -13.047 3.975 1 93.5 86 LEU B CA 1
ATOM 1446 C C . LEU B 1 86 ? 2.863 -13.273 2.777 1 93.5 86 LEU B C 1
ATOM 1448 O O . LEU B 1 86 ? 3.842 -14.016 2.871 1 93.5 86 LEU B O 1
ATOM 1452 N N . ARG B 1 87 ? 2.529 -12.711 1.59 1 95.69 87 ARG B N 1
ATOM 1453 C CA . ARG B 1 87 ? 3.311 -12.773 0.359 1 95.69 87 ARG B CA 1
ATOM 1454 C C . ARG B 1 87 ? 3.279 -11.43 -0.371 1 95.69 87 ARG B C 1
ATOM 1456 O O . ARG B 1 87 ? 2.393 -10.609 -0.13 1 95.69 87 ARG B O 1
ATOM 1463 N N . LEU B 1 88 ? 4.27 -11.195 -1.147 1 96.75 88 LEU B N 1
ATOM 1464 C CA . LEU B 1 88 ? 4.207 -10.117 -2.125 1 96.75 88 LEU B CA 1
ATOM 1465 C C . LEU B 1 88 ? 3.566 -10.594 -3.426 1 96.75 88 LEU B C 1
ATOM 1467 O O . LEU B 1 88 ? 3.984 -11.609 -3.99 1 96.75 88 LEU B O 1
ATOM 1471 N N . ALA B 1 89 ? 2.582 -9.867 -3.857 1 98.25 89 ALA B N 1
ATOM 1472 C CA . ALA B 1 89 ? 1.855 -10.258 -5.062 1 98.25 89 ALA B CA 1
ATOM 1473 C C . ALA B 1 89 ? 2.793 -10.352 -6.262 1 98.25 89 ALA B C 1
ATOM 1475 O O . ALA B 1 89 ? 2.59 -11.172 -7.156 1 98.25 89 ALA B O 1
ATOM 1476 N N . CYS B 1 90 ? 3.869 -9.562 -6.324 1 98.56 90 CYS B N 1
ATOM 1477 C CA . CYS B 1 90 ? 4.777 -9.531 -7.465 1 98.56 90 CYS B CA 1
ATOM 1478 C C . CYS B 1 90 ? 5.781 -10.68 -7.395 1 98.56 90 CYS B C 1
ATOM 1480 O O . CYS B 1 90 ? 6.469 -10.969 -8.375 1 98.56 90 CYS B O 1
ATOM 1482 N N . GLN B 1 91 ? 5.789 -11.383 -6.262 1 98 91 GLN B N 1
ATOM 1483 C CA . GLN B 1 91 ? 6.703 -12.508 -6.098 1 98 91 GLN B CA 1
ATOM 1484 C C . GLN B 1 91 ? 5.945 -13.828 -6.035 1 98 91 GLN B C 1
ATOM 1486 O O . GLN B 1 91 ? 6.551 -14.898 -6.059 1 98 91 GLN B O 1
ATOM 1491 N N . ALA B 1 92 ? 4.645 -13.836 -5.891 1 98.31 92 ALA B N 1
ATOM 1492 C CA . ALA B 1 92 ? 3.811 -15.023 -5.75 1 98.31 92 ALA B CA 1
ATOM 1493 C C . ALA B 1 92 ? 3.385 -15.562 -7.117 1 98.31 92 ALA B C 1
ATOM 1495 O O . ALA B 1 92 ? 2.711 -14.867 -7.879 1 98.31 92 ALA B O 1
ATOM 1496 N N . ARG B 1 93 ? 3.768 -16.766 -7.41 1 98.38 93 ARG B N 1
ATOM 1497 C CA . ARG B 1 93 ? 3.441 -17.453 -8.656 1 98.38 93 ARG B CA 1
ATOM 1498 C C . ARG B 1 93 ? 2.699 -18.766 -8.383 1 98.38 93 ARG B C 1
ATOM 1500 O O . ARG B 1 93 ? 3.32 -19.812 -8.25 1 98.38 93 ARG B O 1
ATOM 1507 N N . PRO B 1 94 ? 1.396 -18.688 -8.336 1 98.19 94 PRO B N 1
ATOM 1508 C CA . PRO B 1 94 ? 0.616 -19.844 -7.887 1 98.19 94 PRO B CA 1
ATOM 1509 C C . PRO B 1 94 ? 0.5 -20.938 -8.961 1 98.19 94 PRO B C 1
ATOM 151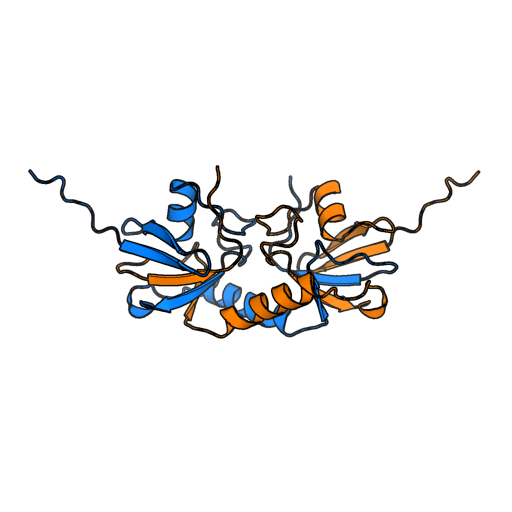1 O O . PRO B 1 94 ? 0.427 -20.625 -10.148 1 98.19 94 PRO B O 1
ATOM 1514 N N . VAL B 1 95 ? 0.431 -22.188 -8.531 1 97.88 95 VAL B N 1
ATOM 1515 C CA . VAL B 1 95 ? 0.199 -23.328 -9.398 1 97.88 95 VAL B CA 1
ATOM 1516 C C . VAL B 1 95 ? -1.162 -23.953 -9.086 1 97.88 95 VAL B C 1
ATOM 1518 O O . VAL B 1 95 ? -1.5 -25.016 -9.609 1 97.88 95 VAL B O 1
ATOM 1521 N N . GLY B 1 96 ? -1.906 -23.312 -8.18 1 98.06 96 GLY B N 1
ATOM 1522 C CA . GLY B 1 96 ? -3.275 -23.625 -7.801 1 98.06 96 GLY B CA 1
ATOM 1523 C C . GLY B 1 96 ? -4.047 -22.422 -7.305 1 98.06 96 GLY B C 1
ATOM 1524 O O . GLY B 1 96 ? -3.492 -21.328 -7.191 1 98.06 96 GLY B O 1
ATOM 1525 N N . ASP B 1 97 ? -5.324 -22.609 -6.996 1 98.38 97 ASP B N 1
ATOM 1526 C CA . ASP B 1 97 ? -6.207 -21.5 -6.664 1 98.38 97 ASP B CA 1
ATOM 1527 C C . ASP B 1 97 ? -5.848 -20.906 -5.305 1 98.38 97 ASP B C 1
ATOM 1529 O O . ASP B 1 97 ? -5.387 -21.609 -4.41 1 98.38 97 ASP B O 1
ATOM 1533 N N . LEU B 1 98 ? -6.051 -19.656 -5.18 1 98.44 98 LEU B N 1
ATOM 1534 C CA . LEU B 1 98 ? -5.832 -18.922 -3.938 1 98.44 98 LEU B CA 1
ATOM 1535 C C . LEU B 1 98 ? -7.051 -18.078 -3.584 1 98.44 98 LEU B C 1
ATOM 1537 O O . LEU B 1 98 ? -7.789 -17.641 -4.473 1 98.44 98 LEU B O 1
ATOM 1541 N N . VAL B 1 99 ? -7.23 -17.828 -2.307 1 98.31 99 VAL B N 1
ATOM 1542 C CA . VAL B 1 99 ? -8 -16.703 -1.783 1 98.31 99 VAL B CA 1
ATOM 1543 C C . VAL B 1 99 ? -7.09 -15.797 -0.959 1 98.31 99 VAL B C 1
ATOM 1545 O O . VAL B 1 99 ? -6.395 -16.266 -0.052 1 98.31 99 VAL B O 1
ATOM 1548 N N . VAL B 1 100 ? -7.066 -14.539 -1.31 1 97.38 100 VAL B N 1
ATOM 1549 C CA . VAL B 1 100 ? -6.16 -13.609 -0.637 1 97.38 100 VAL B CA 1
ATOM 1550 C C . VAL B 1 100 ? -6.941 -12.398 -0.129 1 97.38 100 VAL B C 1
ATOM 1552 O O . VAL B 1 100 ? -8.023 -12.094 -0.634 1 97.38 100 VAL B O 1
ATOM 1555 N N . VAL B 1 101 ? -6.453 -11.758 0.924 1 95.19 101 VAL B N 1
ATOM 1556 C CA . VAL B 1 101 ? -6.977 -10.492 1.423 1 95.19 101 VAL B CA 1
ATOM 1557 C C . VAL B 1 101 ? -5.992 -9.367 1.107 1 95.19 101 VAL B C 1
ATOM 1559 O O . VAL B 1 101 ? -4.816 -9.438 1.476 1 95.19 101 VAL B O 1
ATOM 1562 N N . LYS B 1 102 ? -6.438 -8.43 0.364 1 94.38 102 LYS B N 1
ATOM 1563 C CA . LYS B 1 102 ? -5.668 -7.227 0.049 1 94.38 102 LYS B CA 1
ATOM 1564 C C . LYS B 1 102 ? -6.582 -6.027 -0.175 1 94.38 102 LYS B C 1
ATOM 1566 O O . LYS B 1 102 ? -7.344 -5.996 -1.145 1 94.38 102 LYS B O 1
ATOM 1571 N N . ARG B 1 103 ? -6.402 -5.082 0.646 1 92 103 ARG B N 1
ATOM 1572 C CA . ARG B 1 103 ? -7.168 -3.848 0.496 1 92 103 ARG B CA 1
ATOM 1573 C C . ARG B 1 103 ? -6.582 -2.975 -0.609 1 92 103 ARG B C 1
ATOM 1575 O O . ARG B 1 103 ? -5.387 -3.045 -0.898 1 92 103 ARG B O 1
ATOM 1582 N N . GLY B 1 104 ? -7.426 -2.166 -1.172 1 94.31 104 GLY B N 1
ATOM 1583 C CA . GLY B 1 104 ? -6.977 -1.161 -2.123 1 94.31 104 GLY B CA 1
ATOM 1584 C C . GLY B 1 104 ? -6.891 -1.682 -3.545 1 94.31 104 GLY B C 1
ATOM 1585 O O . GLY B 1 104 ? -6.621 -0.919 -4.477 1 94.31 104 GLY B O 1
ATOM 1586 N N . VAL B 1 105 ? -7.141 -3.02 -3.691 1 96.94 105 VAL B N 1
ATOM 1587 C CA . VAL B 1 105 ? -7.172 -3.562 -5.047 1 96.94 105 VAL B CA 1
ATOM 1588 C C . VAL B 1 105 ? -8.477 -3.168 -5.73 1 96.94 105 VAL B C 1
ATOM 1590 O O . VAL B 1 105 ? -9.555 -3.277 -5.141 1 96.94 105 VAL B O 1
ATOM 1593 N N . ARG B 1 106 ? -8.305 -2.674 -6.961 1 96.06 106 ARG B N 1
ATOM 1594 C CA . ARG B 1 106 ? -9.523 -2.209 -7.625 1 96.06 106 ARG B CA 1
ATOM 1595 C C . ARG B 1 106 ? -9.406 -2.359 -9.141 1 96.06 106 ARG B C 1
ATOM 1597 O O . ARG B 1 106 ? -8.305 -2.326 -9.688 1 96.06 106 ARG B O 1
ATOM 1604 N N . LYS B 1 107 ? -10.594 -2.555 -9.797 1 94.94 107 LYS B N 1
ATOM 1605 C CA . LYS B 1 107 ? -10.625 -2.604 -11.258 1 94.94 107 LYS B CA 1
ATOM 1606 C C . LYS B 1 107 ? -10.492 -1.206 -11.859 1 94.94 107 LYS B C 1
ATOM 1608 O O . LYS B 1 107 ? -11.023 -0.236 -11.312 1 94.94 107 LYS B O 1
ATOM 1613 N N . THR B 1 108 ? -9.625 -1.209 -12.852 1 85.44 108 THR B N 1
ATOM 1614 C CA . THR B 1 108 ? -9.5 0.064 -13.547 1 85.44 108 THR B CA 1
ATOM 1615 C C . THR B 1 108 ? -10.594 0.21 -14.602 1 85.44 108 THR B C 1
ATOM 1617 O O . THR B 1 108 ? -11.008 -0.775 -15.219 1 85.44 108 THR B O 1
ATOM 1620 N N . ALA B 1 109 ? -11.398 1.267 -14.742 1 64.75 109 ALA B N 1
ATOM 1621 C CA . ALA B 1 109 ? -12.422 1.501 -15.758 1 64.75 109 ALA B CA 1
ATOM 1622 C C . ALA B 1 109 ? -11.836 1.375 -17.172 1 64.75 109 ALA B C 1
ATOM 1624 O O . ALA B 1 109 ? -10.641 1.597 -17.375 1 64.75 109 ALA B O 1
#

Foldseek 3Di:
DPPPPQDWDWDFDPDVRDIFTAGPPGDPLRRCVVVVHDADAQPSPPLFQLRNDDDDPPDPVVDDDQDPSNVVSVVLVVPQVPDDDDDDPVPDDDPDDDDHDHGRDDDDD/DPPPPQDWDWDFDPDVRDIFTAGVPGDPLRRCVVVVHDADAQPSPPLFQLRNDDDDPPDPVVDDDQDPSNVVSVVLVVPLVPDDDDDDPVPDDDPDDDDHDHGRDDDDD

Radius of gyration: 18.71 Å; Cα contacts (8 Å, |Δi|>4): 495; chains: 2; bounding box: 30×73×50 Å

Solvent-accessible surface area (backbone atoms only — not comparable to full-atom values): 11835 Å² total; per-residue (Å²): 126,79,68,81,76,72,74,53,24,45,37,37,35,25,86,79,63,47,75,42,70,28,47,69,82,36,21,52,40,57,33,30,55,76,67,43,30,45,62,26,47,64,50,83,61,70,76,76,28,55,53,44,45,31,10,30,69,38,47,63,88,30,45,59,80,85,47,74,71,56,50,56,41,55,55,54,59,59,47,44,76,69,42,58,50,78,45,43,27,50,73,36,31,40,79,37,48,35,33,31,37,39,74,29,56,39,75,59,132,124,79,68,82,74,74,72,54,25,46,38,36,36,25,87,80,66,46,75,42,71,28,47,69,82,37,22,53,40,56,32,31,55,76,66,44,30,47,64,25,46,64,52,82,61,70,75,76,27,55,53,42,46,32,11,31,67,38,45,65,87,30,44,60,79,85,49,71,71,56,51,57,41,56,55,54,60,60,46,45,76,68,42,56,50,79,44,44,28,51,73,37,32,40,80,36,48,36,33,31,38,39,73,31,56,40,76,55,132

Sequence (218 aa):
MQQPGGDNVTVTVQPKGIVLDVARGQSVYEAAVEQSVRWPTTCEGMGTCHMCFMSVIEGAEHLNSVEPFEAEGLEAVLDPVNEGTLRLACQARPVGDLVVVKRGVRKTAMQQPGGDNVTVTVQPKGIVLDVARGQSVYEAAVEQSVRWPTTCEGMGTCHMCFMSVIEGAEHLNSVEPFEAEGLEAVLDPVNEGTLRLACQARPVGDLVVVKRGVRKTA

InterPro domains:
  IPR001041 2Fe-2S ferredoxin-type iron-sulfur binding domain [PF00111] (11-94)
  IPR001041 2Fe-2S ferredoxin-type iron-sulfur binding domain [PS51085] (7-106)
  IPR001041 2Fe-2S ferredoxin-type iron-sulfur binding domain [cd00207] (9-100)
  IPR012675 Beta-grasp domain superfamily [G3DSA:3.10.20.30] (7-104)
  IPR036010 2Fe-2S ferredoxin-like superfamily [SSF54292] (9-101)

Secondary structure (DSSP, 8-state):
--------EEEEEETTTEEEEE-TT--HHHHHHHTTEE-S-SSTTSSSS-TTEEEEEE-GGGSPPPPHHHHHHHHHHHHHHHSSEEEETTT---SS-EEEE-TT-EE--/--------EEEEEETTTEEEEE-TT--HHHHHHHTTEE-S-SSTTSSSS-TTEEEEEE-GGGSPPPPHHHHHHHHHHHTGGGSSEEEETTT---SS-EEEE-TT-EE--

Nearest PDB structures (foldseek):
  4n58-assembly1_A  TM=8.034E-01  e=3.323E-01  Pectobacterium brasiliense PBR1692
  4nxq-assembly1_A  TM=2.755E-01  e=3.016E+00  Homo sapiens
  4gvc-assembly1_A  TM=2.696E-01  e=3.685E+00  Homo sapiens
  4gvd-assembly2_B  TM=2.614E-01  e=4.212E+00  Homo sapiens
  4n58-assembly1_A  TM=8.025E-01  e=2.664E-01  Pectobacterium brasiliense PBR1692

Organism: NCBI:txid1990687

pLDDT: mean 90.74, std 14.53, range [28.81, 98.81]